Protein AF-A0A183HVR4-F1 (afdb_monomer_lite)

Organism: NCBI:txid387005

Foldseek 3Di:
DDDDDDDDDDPPPPPPPPPPPQKDWDFDDDPDDRDTFIAGVNQTFPDQDQDDDDPFRVVLQLQPPDPSQEDLDDDDLADPGKTKGKYFCVNPPPCVNVPDDVFKDKDKDPKWKWFDDPSDGTFTWDFDDDPNATDFIDGDPVCVVVVCVVVVVVDDDDDDDDDDDDDDDDPPPVPPPGTRDQQRMKIWIWMWMAGPQQRQWIKIKIWIDGGPDDPPDDPSDGGMIMIIIHRHPDDPVVSVVVVCVVVVVVVVCVVPDDDDPDDDDDDD

Radius of gyration: 27.64 Å; chains: 1; bounding box: 90×52×93 Å

pLDDT: mean 72.93, std 22.82, range [29.77, 97.5]

Sequence (268 aa):
MQTIQPSKLDLDIYESIESVSSTGTIVQPEQNVQQSISCYQDIPIYSQQRKTVETESVLRFLLNVPEFLVSHKLPPTVVDGNYCFVIDRETIGSEAILHEDIHWSHTSRPTQYFYFDDLRNFYRVNCTKAKGKIMAVKISSSQKRAFSLLHSTRSTPMSQSRSLSRRSISSTSGFRRDLIPLKQVYLVTRIYSFWKTCPSFRRIITLIDRVNDNEMENIQFQKRMFVQYIWRDTKQSEKDRVKYEFNRDCAKGVRFGTPKKLMKFVFS

Secondary structure (DSSP, 8-state):
--PPPPP---------------EEEE----TT---PEEEETTEE--B--SSPPPHHHHHHHHHH--GGGEESSPPPSS-SS-EEEEEETTTS-HHHHHS--TTEEEEEPPPEEEEEETTTEEEEEEEEEETTEEEEEEE-GGGHHHHHHHHHTTS------------------TTSSS---GGGEEEEEEEEEEETTEEEEEEEEEEEEETT--TTS-TT---EEEEEEEE-S--HHHHHHHHHHHHHHHHHHHHH------------

Structure (mmCIF, N/CA/C/O backbone):
data_AF-A0A183HVR4-F1
#
_entry.id   AF-A0A183HVR4-F1
#
loop_
_atom_site.group_PDB
_atom_site.id
_atom_site.type_symbol
_atom_site.label_atom_id
_atom_site.label_alt_id
_atom_site.label_comp_id
_atom_site.label_asym_id
_atom_site.label_entity_id
_atom_site.label_seq_id
_atom_site.pdbx_PDB_ins_code
_atom_site.Cartn_x
_atom_site.Cartn_y
_atom_site.Cartn_z
_atom_site.occupancy
_atom_site.B_iso_or_equiv
_atom_site.auth_seq_id
_atom_site.auth_comp_id
_atom_site.auth_asym_id
_atom_site.auth_atom_id
_atom_site.pdbx_PDB_model_num
ATOM 1 N N . MET A 1 1 ? -38.316 -3.276 67.391 1.00 35.50 1 MET A N 1
ATOM 2 C CA . MET A 1 1 ? -37.960 -4.680 67.107 1.00 35.50 1 MET A CA 1
ATOM 3 C C . MET A 1 1 ? -38.277 -4.970 65.648 1.00 35.50 1 MET A C 1
ATOM 5 O O . MET A 1 1 ? -39.373 -4.647 65.225 1.00 35.50 1 MET A O 1
ATOM 9 N N . GLN A 1 2 ? -37.283 -5.518 64.940 1.00 36.47 2 GLN A N 1
ATOM 10 C CA . GLN A 1 2 ? -37.299 -6.148 63.607 1.00 36.47 2 GLN A CA 1
ATOM 11 C C . GLN A 1 2 ? -37.813 -5.327 62.407 1.00 36.47 2 GLN A C 1
ATOM 13 O O . GLN A 1 2 ? -38.977 -5.370 62.030 1.00 36.47 2 GLN A O 1
ATOM 18 N N . THR A 1 3 ? -36.869 -4.654 61.744 1.00 31.09 3 THR A N 1
ATOM 19 C CA . THR A 1 3 ? -36.922 -4.289 60.324 1.00 31.09 3 THR A CA 1
ATOM 20 C C . THR A 1 3 ? -36.458 -5.481 59.479 1.00 31.09 3 THR A C 1
ATOM 22 O O . THR A 1 3 ? -35.354 -5.988 59.667 1.00 31.09 3 THR A O 1
ATOM 25 N N . ILE A 1 4 ? -37.302 -5.933 58.550 1.00 39.88 4 ILE A N 1
ATOM 26 C CA . ILE A 1 4 ? -36.987 -6.976 57.565 1.00 39.88 4 ILE A CA 1
ATOM 27 C C . ILE A 1 4 ? -36.516 -6.281 56.281 1.00 39.88 4 ILE A C 1
ATOM 29 O O . ILE A 1 4 ? -37.267 -5.523 55.671 1.00 39.88 4 ILE A O 1
ATOM 33 N N . GLN A 1 5 ? -35.265 -6.526 55.885 1.00 42.06 5 GLN A N 1
ATOM 34 C CA . GLN A 1 5 ? -34.766 -6.255 54.534 1.00 42.06 5 GLN A CA 1
ATOM 35 C C . GLN A 1 5 ? -35.314 -7.298 53.552 1.00 42.06 5 GLN A C 1
ATOM 37 O O . GLN A 1 5 ? -35.282 -8.487 53.873 1.00 42.06 5 GLN A O 1
ATOM 42 N N . PRO A 1 6 ? -35.648 -6.905 52.314 1.00 37.72 6 PRO A N 1
ATOM 43 C CA . PRO A 1 6 ? -35.536 -7.781 51.165 1.00 37.72 6 PRO A CA 1
ATOM 44 C C . PRO A 1 6 ? -34.284 -7.450 50.343 1.00 37.72 6 PRO A C 1
ATOM 46 O O . PRO A 1 6 ? -33.861 -6.305 50.188 1.00 37.72 6 PRO A O 1
ATOM 49 N N . SER A 1 7 ? -33.689 -8.531 49.867 1.00 34.03 7 SER A N 1
ATOM 50 C CA . SER A 1 7 ? -32.391 -8.710 49.235 1.00 34.03 7 SER A CA 1
ATOM 51 C C . SER A 1 7 ? -32.237 -8.101 47.838 1.00 34.03 7 SER A C 1
ATOM 53 O O . SER A 1 7 ? -33.193 -7.995 47.075 1.00 34.03 7 SER A O 1
ATOM 55 N N . LYS A 1 8 ? -30.967 -7.797 47.521 1.00 40.78 8 LYS A N 1
ATOM 56 C CA . LYS A 1 8 ? -30.362 -7.575 46.197 1.00 40.78 8 LYS A CA 1
ATOM 57 C C . LYS A 1 8 ? -31.118 -8.240 45.039 1.00 40.78 8 LYS A C 1
ATOM 59 O O . LYS A 1 8 ? -31.234 -9.462 45.003 1.00 40.78 8 LYS A O 1
ATOM 64 N N . LEU A 1 9 ? -31.489 -7.429 44.053 1.00 37.88 9 LEU A N 1
ATOM 65 C CA . LEU A 1 9 ? -31.684 -7.861 42.674 1.00 37.88 9 LEU A CA 1
ATOM 66 C C . LEU A 1 9 ? -30.495 -7.341 41.862 1.00 37.88 9 LEU A C 1
ATOM 68 O O . LEU A 1 9 ? -30.351 -6.133 41.678 1.00 37.88 9 LEU A O 1
ATOM 72 N N . ASP A 1 10 ? -29.635 -8.268 41.439 1.00 35.16 10 ASP A N 1
ATOM 73 C CA . ASP A 1 10 ? -28.683 -8.058 40.351 1.00 35.16 10 ASP A CA 1
ATOM 74 C C . ASP A 1 10 ? -29.482 -7.813 39.068 1.00 35.16 10 ASP A C 1
ATOM 76 O O . ASP A 1 10 ? -30.279 -8.654 38.648 1.00 35.16 10 ASP A O 1
ATOM 80 N N . LEU A 1 11 ? -29.274 -6.651 38.453 1.00 35.50 11 LEU A N 1
ATOM 81 C CA . LEU A 1 11 ? -29.739 -6.342 37.105 1.00 35.50 11 LEU A CA 1
ATOM 82 C C . LEU A 1 11 ? -28.514 -6.109 36.213 1.00 35.50 11 LEU A C 1
ATOM 84 O O . LEU A 1 11 ? -28.273 -5.014 35.710 1.00 35.50 11 LEU A O 1
ATOM 88 N N . ASP A 1 12 ? -27.729 -7.168 36.029 1.00 34.22 12 ASP A N 1
ATOM 89 C CA . ASP A 1 12 ? -26.786 -7.272 34.919 1.00 34.22 12 ASP A CA 1
ATOM 90 C C . ASP A 1 12 ? -27.561 -7.700 33.667 1.00 34.22 12 ASP A C 1
ATOM 92 O O . ASP A 1 12 ? -27.719 -8.882 33.369 1.00 34.22 12 ASP A O 1
ATOM 96 N N . ILE A 1 13 ? -28.057 -6.716 32.920 1.00 35.16 13 ILE A N 1
ATOM 97 C CA . ILE A 1 13 ? -28.377 -6.879 31.497 1.00 35.16 13 ILE A CA 1
ATOM 98 C C . ILE A 1 13 ? -27.652 -5.752 30.765 1.00 35.16 13 ILE A C 1
ATOM 100 O O . ILE A 1 13 ? -28.232 -4.763 30.324 1.00 35.16 13 ILE A O 1
ATOM 104 N N . TYR A 1 14 ? -26.330 -5.890 30.686 1.00 34.06 14 TYR A N 1
ATOM 105 C CA . TYR A 1 14 ? -25.558 -5.253 29.632 1.00 34.06 14 TYR A CA 1
ATOM 106 C C . TYR A 1 14 ? -25.713 -6.160 28.410 1.00 34.06 14 TYR A C 1
ATOM 108 O O . TYR A 1 14 ? -25.047 -7.192 28.310 1.00 34.06 14 TYR A O 1
ATOM 116 N N . GLU A 1 15 ? -26.650 -5.828 27.519 1.00 31.12 15 GLU A N 1
ATOM 117 C CA . GLU A 1 15 ? -26.693 -6.426 26.186 1.00 31.12 15 GLU A CA 1
ATOM 118 C C . GLU A 1 15 ? -25.325 -6.191 25.540 1.00 31.12 15 GLU A C 1
ATOM 120 O O . GLU A 1 15 ? -24.953 -5.079 25.158 1.00 31.12 15 GLU A O 1
ATOM 125 N N . SER A 1 16 ? -24.537 -7.262 25.492 1.00 32.38 16 SER A N 1
ATOM 126 C CA . SER A 1 16 ? -23.321 -7.333 24.706 1.00 32.38 16 SER A CA 1
ATOM 127 C C . SER A 1 16 ? -23.726 -7.135 23.257 1.00 32.38 16 SER A C 1
ATOM 129 O O . SER A 1 16 ? -24.267 -8.040 22.630 1.00 32.38 16 SER A O 1
ATOM 131 N N . ILE A 1 17 ? -23.472 -5.938 22.732 1.00 33.81 17 ILE A N 1
ATOM 132 C CA . ILE A 1 17 ? -23.466 -5.701 21.295 1.00 33.81 17 ILE A CA 1
ATOM 133 C C . ILE A 1 17 ? -22.433 -6.670 20.730 1.00 33.81 17 ILE A C 1
ATOM 135 O O . ILE A 1 17 ? -21.228 -6.502 20.938 1.00 33.81 17 ILE A O 1
ATOM 139 N N . GLU A 1 18 ? -22.923 -7.712 20.065 1.00 30.23 18 GLU A N 1
ATOM 140 C CA . GLU A 1 18 ? -22.117 -8.632 19.287 1.00 30.23 18 GLU A CA 1
ATOM 141 C C . GLU A 1 18 ? -21.188 -7.810 18.396 1.00 30.23 18 GLU A C 1
ATOM 143 O O . GLU A 1 18 ? -21.609 -7.047 17.522 1.00 30.23 18 GLU A O 1
ATOM 148 N N . SER A 1 19 ? -19.886 -7.941 18.638 1.00 33.69 19 SER A N 1
ATOM 14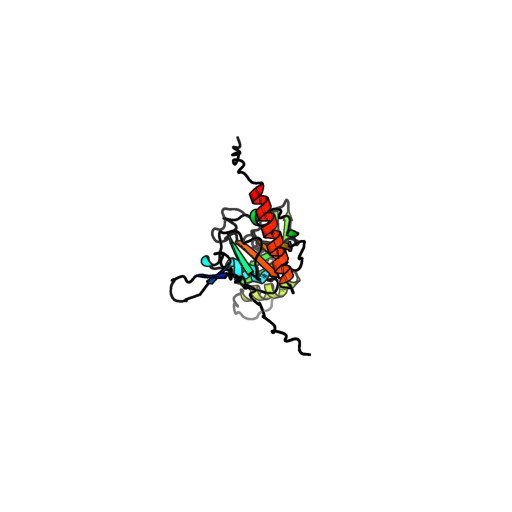9 C CA . SER A 1 19 ? -18.883 -7.486 17.697 1.00 33.69 19 SER A CA 1
ATOM 150 C C . SER A 1 19 ? -19.069 -8.301 16.422 1.00 33.69 19 SER A C 1
ATOM 152 O O . SER A 1 19 ? -18.572 -9.424 16.332 1.00 33.69 19 SER A O 1
ATOM 154 N N . VAL A 1 20 ? -19.808 -7.759 15.451 1.00 35.41 20 VAL A N 1
ATOM 155 C CA . VAL A 1 20 ? -19.897 -8.330 14.107 1.00 35.41 20 VAL A CA 1
ATOM 156 C C . VAL A 1 20 ? -18.469 -8.438 13.588 1.00 35.41 20 VAL A C 1
ATOM 158 O O . VAL A 1 20 ? -17.814 -7.432 13.297 1.00 35.41 20 VAL A O 1
ATOM 161 N N . SER A 1 21 ? -17.959 -9.667 13.547 1.00 46.44 21 SER A N 1
ATOM 162 C CA . SER A 1 21 ? -16.655 -9.958 12.974 1.00 46.44 21 SER A CA 1
ATOM 163 C C . SER A 1 21 ? -16.701 -9.507 11.518 1.00 46.44 21 SER A C 1
ATOM 165 O O . SER A 1 21 ? -17.423 -10.073 10.704 1.00 46.44 21 SER A O 1
ATOM 167 N N . SER A 1 22 ? -15.974 -8.438 11.192 1.00 67.94 22 SER A N 1
ATOM 168 C CA . SER A 1 22 ? -15.968 -7.843 9.847 1.00 67.94 22 SER A CA 1
ATOM 169 C C . SER A 1 22 ? -15.172 -8.684 8.838 1.00 67.94 22 SER A C 1
ATOM 171 O O . SER A 1 22 ? -14.992 -8.281 7.685 1.00 67.94 22 SER A O 1
ATOM 173 N N . THR A 1 23 ? -14.676 -9.844 9.279 1.00 68.12 23 THR A N 1
ATOM 174 C CA . THR A 1 23 ? -13.971 -10.817 8.457 1.00 68.12 23 THR A CA 1
ATOM 175 C C . THR A 1 23 ? -14.905 -11.937 8.012 1.00 68.12 23 THR A C 1
ATOM 177 O O . THR A 1 23 ? -15.512 -12.602 8.851 1.00 68.12 23 THR A O 1
ATOM 180 N N . GLY A 1 24 ? -14.966 -12.184 6.707 1.00 73.81 24 GLY A N 1
ATOM 181 C CA . GLY A 1 24 ? -15.657 -13.325 6.103 1.00 73.81 24 GLY A CA 1
ATOM 182 C C . GLY A 1 24 ? -14.671 -14.335 5.518 1.00 73.81 24 GLY A C 1
ATOM 183 O O . GLY A 1 24 ? -13.474 -14.065 5.420 1.00 73.81 24 GLY A O 1
ATOM 184 N N . THR A 1 25 ? -15.171 -15.500 5.111 1.00 71.88 25 THR A N 1
ATOM 185 C CA . THR A 1 25 ? -14.406 -16.492 4.343 1.00 71.88 25 THR A CA 1
ATOM 186 C C . THR A 1 25 ? -15.101 -16.726 3.012 1.00 71.88 25 THR A C 1
ATOM 188 O O . THR A 1 25 ? -16.289 -17.042 2.998 1.00 71.88 25 THR A O 1
ATOM 191 N N . ILE A 1 26 ? -14.371 -16.596 1.906 1.00 63.75 26 ILE A N 1
ATOM 192 C CA . ILE A 1 26 ? -14.865 -16.964 0.576 1.00 63.75 26 ILE A CA 1
ATOM 193 C C . ILE A 1 26 ? -14.278 -18.329 0.214 1.00 63.75 26 ILE A C 1
ATOM 195 O O . ILE A 1 26 ? -13.063 -18.535 0.273 1.00 63.75 26 ILE A O 1
ATOM 199 N N . VAL A 1 27 ? -15.153 -19.265 -0.154 1.00 49.34 27 VAL A N 1
ATOM 200 C CA . VAL A 1 27 ? -14.784 -20.564 -0.727 1.00 49.34 27 VAL A CA 1
ATOM 201 C C . VAL A 1 27 ? -15.082 -20.491 -2.219 1.00 49.34 27 VAL A C 1
ATOM 203 O O . VAL A 1 27 ? -16.239 -20.321 -2.596 1.00 49.34 27 VAL A O 1
ATOM 206 N N . GLN A 1 28 ? -14.056 -20.597 -3.062 1.00 46.12 28 GLN A N 1
ATOM 207 C CA . GLN A 1 28 ? -14.245 -20.724 -4.508 1.00 46.12 28 GLN A CA 1
ATOM 208 C C . GLN A 1 28 ? -14.001 -22.169 -4.968 1.00 46.12 28 GLN A C 1
ATOM 210 O O . GLN A 1 28 ? -13.075 -22.811 -4.466 1.00 46.12 28 GLN A O 1
ATOM 215 N N . PRO A 1 29 ? -14.804 -22.695 -5.912 1.00 43.06 29 PRO A N 1
ATOM 216 C CA . PRO A 1 29 ? -14.576 -23.995 -6.517 1.00 43.06 29 PRO A CA 1
ATOM 217 C C . PRO A 1 29 ? -13.686 -23.840 -7.758 1.00 43.06 29 PRO A C 1
ATOM 219 O O . PRO A 1 29 ? -14.181 -23.746 -8.872 1.00 43.06 29 PRO A O 1
ATOM 222 N N . GLU A 1 30 ? -12.370 -23.833 -7.577 1.00 40.75 30 GLU A N 1
ATOM 223 C CA . GLU A 1 30 ? -11.410 -23.987 -8.678 1.00 40.75 30 GLU A CA 1
ATOM 224 C C . GLU A 1 30 ? -10.443 -25.129 -8.322 1.00 40.75 30 GLU A C 1
ATOM 226 O O . GLU A 1 30 ? -10.147 -25.396 -7.157 1.00 40.75 30 GLU A O 1
ATOM 231 N N . GLN A 1 31 ? -10.050 -25.882 -9.344 1.00 44.16 31 GLN A N 1
ATOM 232 C CA . GLN A 1 31 ? -9.560 -27.260 -9.293 1.00 44.16 31 GLN A CA 1
ATOM 233 C C . GLN A 1 31 ? -8.531 -27.565 -8.175 1.00 44.16 31 GLN A C 1
ATOM 235 O O . GLN A 1 31 ? -7.390 -27.118 -8.189 1.00 44.16 31 GLN A O 1
ATOM 240 N N . ASN A 1 32 ? -8.936 -28.463 -7.270 1.00 40.25 32 ASN A N 1
ATOM 241 C CA . ASN A 1 32 ? -8.098 -29.348 -6.445 1.00 40.25 32 ASN A CA 1
ATOM 242 C C . ASN A 1 32 ? -7.248 -28.778 -5.286 1.00 40.25 32 ASN A C 1
ATOM 244 O O . ASN A 1 32 ? -6.446 -29.521 -4.724 1.00 40.25 32 ASN A O 1
ATOM 248 N N . VAL A 1 33 ? -7.471 -27.542 -4.824 1.00 43.00 33 VAL A N 1
ATOM 249 C CA . VAL A 1 33 ? -7.074 -27.123 -3.462 1.00 43.00 33 VAL A CA 1
ATOM 250 C C . VAL A 1 33 ? -8.156 -26.210 -2.888 1.00 43.00 33 VAL A C 1
ATOM 252 O O . VAL A 1 33 ? -8.309 -25.067 -3.304 1.00 43.00 33 VAL A O 1
ATOM 255 N N . GLN A 1 34 ? -8.918 -26.708 -1.916 1.00 43.91 34 GLN A N 1
ATOM 256 C CA . GLN A 1 34 ? -9.939 -25.932 -1.213 1.00 43.91 34 GLN A CA 1
ATOM 257 C C . GLN A 1 34 ? -9.249 -24.934 -0.270 1.00 43.91 34 GLN A C 1
ATOM 259 O O . GLN A 1 34 ? -9.017 -25.222 0.902 1.00 43.91 34 GLN A O 1
ATOM 264 N N . GLN A 1 35 ? -8.846 -23.776 -0.795 1.00 55.84 35 GLN A N 1
ATOM 265 C CA . GLN A 1 35 ? -8.187 -22.736 -0.011 1.00 55.84 35 GLN A CA 1
ATOM 266 C C . GLN A 1 35 ? -9.223 -21.683 0.391 1.00 55.84 35 GLN A C 1
ATOM 268 O O . GLN A 1 35 ? -9.665 -20.873 -0.417 1.00 55.84 35 GLN A O 1
ATOM 273 N N . SER A 1 36 ? -9.647 -21.723 1.653 1.00 70.94 36 SER A N 1
ATOM 274 C CA . SER A 1 36 ? -10.499 -20.698 2.255 1.00 70.94 36 SER A CA 1
ATOM 275 C C . SER A 1 36 ? -9.754 -19.362 2.279 1.00 70.94 36 SER A C 1
ATOM 277 O O . SER A 1 36 ? -8.720 -19.250 2.945 1.00 70.94 36 SER A O 1
ATOM 279 N N . ILE A 1 37 ? -10.259 -18.356 1.566 1.00 82.06 37 ILE A N 1
ATOM 280 C CA . ILE A 1 37 ? -9.657 -17.019 1.544 1.00 82.06 37 ILE A CA 1
ATOM 281 C C . ILE A 1 37 ? -10.374 -16.159 2.579 1.00 82.06 37 ILE A C 1
ATOM 283 O O . ILE A 1 37 ? -11.585 -15.951 2.495 1.00 82.06 37 ILE A O 1
ATOM 287 N N . SER A 1 38 ? -9.625 -15.645 3.551 1.00 90.25 38 SER A N 1
ATOM 288 C CA . SER A 1 38 ? -10.143 -14.663 4.501 1.00 90.25 38 SER A CA 1
ATOM 289 C C . SER A 1 38 ? -10.312 -13.311 3.812 1.00 90.25 38 SER A C 1
ATOM 291 O O . SER A 1 38 ? -9.401 -12.833 3.135 1.00 90.25 38 SER A O 1
ATOM 293 N N . CYS A 1 39 ? -11.446 -12.658 4.028 1.00 91.94 39 CYS A N 1
ATOM 294 C CA . CYS A 1 39 ? -11.757 -11.344 3.475 1.00 91.94 39 CYS A CA 1
ATOM 295 C C . CYS A 1 39 ? -12.140 -10.373 4.590 1.00 91.94 39 CYS A C 1
ATOM 297 O O . CYS A 1 39 ? -12.713 -10.787 5.591 1.00 91.94 39 CYS A O 1
ATOM 299 N N . TYR A 1 40 ? -11.867 -9.083 4.406 1.00 92.88 40 TYR A N 1
ATOM 300 C CA . TYR A 1 40 ? -12.377 -7.998 5.245 1.00 92.88 40 TYR A CA 1
ATOM 301 C C . TYR A 1 40 ? -13.264 -7.109 4.380 1.00 92.88 40 TYR A C 1
ATOM 303 O O . TYR A 1 40 ? -12.759 -6.530 3.421 1.00 92.88 40 TYR A O 1
ATOM 311 N N . GLN A 1 41 ? -14.562 -7.012 4.685 1.00 90.38 41 GLN A N 1
ATOM 312 C CA . GLN A 1 41 ? -15.521 -6.253 3.859 1.00 90.38 41 GLN A CA 1
ATOM 313 C C . GLN A 1 41 ? -15.411 -6.593 2.352 1.00 90.38 41 GLN A C 1
ATOM 315 O O . GLN A 1 41 ? -15.252 -5.713 1.508 1.00 90.38 41 GLN A O 1
ATOM 320 N N . ASP A 1 42 ? -15.423 -7.889 2.021 1.00 90.25 42 ASP A N 1
ATOM 321 C CA . ASP A 1 42 ? -15.259 -8.436 0.660 1.00 90.25 42 ASP A CA 1
ATOM 322 C C . ASP A 1 42 ? -13.916 -8.141 -0.031 1.00 90.25 42 ASP A C 1
ATOM 324 O O . ASP A 1 42 ? -13.792 -8.317 -1.244 1.00 90.25 42 ASP A O 1
ATOM 328 N N . ILE A 1 43 ? -12.902 -7.694 0.711 1.00 93.44 43 ILE A N 1
ATOM 329 C CA . ILE A 1 43 ? -11.542 -7.499 0.199 1.00 93.44 43 ILE A CA 1
ATOM 330 C C . ILE A 1 43 ? -10.655 -8.650 0.686 1.00 93.44 43 ILE A C 1
ATOM 332 O O . ILE A 1 43 ? -10.545 -8.840 1.901 1.00 93.44 43 ILE A O 1
ATOM 336 N N . PRO A 1 44 ? -9.996 -9.407 -0.211 1.00 94.75 44 PRO A N 1
ATOM 337 C CA . PRO A 1 44 ? -9.073 -10.473 0.166 1.00 94.75 44 PRO A CA 1
ATOM 338 C C . PRO A 1 44 ? -7.970 -9.985 1.111 1.00 94.75 44 PRO A C 1
ATOM 340 O O . PRO A 1 44 ? -7.237 -9.036 0.818 1.00 94.75 44 PRO A O 1
ATOM 343 N N . ILE A 1 45 ? -7.835 -10.654 2.254 1.00 94.44 45 ILE A N 1
ATOM 344 C CA . ILE A 1 45 ? -6.746 -10.426 3.199 1.00 94.44 45 ILE A CA 1
ATOM 345 C C . ILE A 1 45 ? -5.584 -11.314 2.770 1.00 94.44 45 ILE A C 1
ATOM 347 O O . ILE A 1 45 ? -5.650 -12.537 2.868 1.00 94.44 45 ILE A O 1
ATOM 351 N N . TYR A 1 46 ? -4.477 -10.700 2.360 1.00 89.62 46 TYR A N 1
ATOM 352 C CA . TYR A 1 46 ? -3.261 -11.444 2.043 1.00 89.62 46 TYR A CA 1
ATOM 353 C C . TYR A 1 46 ? -2.608 -12.028 3.301 1.00 89.62 46 TYR A C 1
ATOM 355 O O . TYR A 1 46 ? -2.149 -13.167 3.318 1.00 89.62 46 TYR A O 1
ATOM 363 N N . SER A 1 47 ? -2.491 -11.221 4.357 1.00 89.69 47 SER A N 1
ATOM 364 C CA . SER A 1 47 ? -1.758 -11.619 5.557 1.00 89.69 47 SER A CA 1
ATOM 365 C C . SER A 1 47 ? -2.147 -10.787 6.772 1.00 89.69 47 SER A C 1
ATOM 367 O O . SER A 1 47 ? -2.470 -9.606 6.647 1.00 89.69 47 SER A O 1
ATOM 369 N N . GLN A 1 48 ? -2.045 -11.382 7.961 1.00 90.06 48 GLN A N 1
ATOM 370 C CA . GLN A 1 48 ? -2.338 -10.737 9.246 1.00 90.06 48 GLN A CA 1
ATOM 371 C C . GLN A 1 48 ? -1.069 -10.505 10.080 1.00 90.06 48 GLN A C 1
ATOM 373 O O . GLN A 1 48 ? -0.956 -10.903 11.242 1.00 90.06 48 GLN A O 1
ATOM 378 N N . GLN A 1 49 ? -0.057 -9.883 9.472 1.00 87.81 49 GLN A N 1
ATOM 379 C CA . GLN A 1 49 ? 1.229 -9.645 10.129 1.00 87.81 49 GLN A CA 1
ATOM 380 C C . GLN A 1 49 ? 1.144 -8.576 11.222 1.00 87.81 49 GLN A C 1
ATOM 382 O O . GLN A 1 49 ? 0.707 -7.452 10.991 1.00 87.81 49 GLN A O 1
ATOM 387 N N . ARG A 1 50 ? 1.660 -8.903 12.414 1.00 86.69 50 ARG A N 1
ATOM 388 C CA . ARG A 1 50 ? 1.767 -7.966 13.550 1.00 86.69 50 ARG A CA 1
ATOM 389 C C . ARG A 1 50 ? 2.947 -6.996 13.446 1.00 86.69 50 ARG A C 1
ATOM 391 O O . ARG A 1 50 ? 2.980 -5.992 14.149 1.00 86.69 50 ARG A O 1
ATOM 398 N N . LYS A 1 51 ? 3.927 -7.308 12.598 1.00 92.00 51 LYS A N 1
ATOM 399 C CA . LYS A 1 51 ? 5.117 -6.484 12.359 1.00 92.00 51 LYS A CA 1
ATOM 400 C C . LYS A 1 51 ? 5.056 -5.877 10.964 1.00 92.00 51 LYS A C 1
ATOM 402 O O . LYS A 1 51 ? 4.408 -6.415 10.071 1.00 92.00 51 LYS A O 1
ATOM 407 N N . THR A 1 52 ? 5.754 -4.762 10.781 1.00 92.94 52 THR A N 1
ATOM 408 C CA . THR A 1 52 ? 5.932 -4.144 9.465 1.00 92.94 52 THR A CA 1
ATOM 409 C C . THR A 1 52 ? 6.548 -5.142 8.491 1.00 92.94 52 THR A C 1
ATOM 411 O O . THR A 1 52 ? 7.597 -5.707 8.794 1.00 92.94 52 THR A O 1
ATOM 414 N N . VAL A 1 53 ? 5.932 -5.317 7.320 1.00 92.00 53 VAL A N 1
ATOM 415 C CA . VAL A 1 53 ? 6.483 -6.192 6.277 1.00 92.00 53 VAL A CA 1
ATOM 416 C C . VAL A 1 53 ? 7.686 -5.504 5.636 1.00 92.00 53 VAL A C 1
ATOM 418 O O . VAL A 1 53 ? 7.598 -4.338 5.222 1.00 92.00 53 VAL A O 1
ATOM 421 N N . GLU A 1 54 ? 8.803 -6.222 5.548 1.00 90.19 54 GLU A N 1
ATOM 422 C CA . GLU A 1 54 ? 10.010 -5.762 4.861 1.00 90.19 54 GLU A CA 1
ATOM 423 C C . GLU A 1 54 ? 9.758 -5.564 3.363 1.00 90.19 54 GLU A C 1
ATOM 425 O O . GLU A 1 54 ? 9.001 -6.311 2.739 1.00 90.19 54 GLU A O 1
ATOM 430 N N . THR A 1 55 ? 10.400 -4.552 2.777 1.00 88.06 55 THR A N 1
ATOM 431 C CA . THR A 1 55 ? 10.197 -4.168 1.375 1.00 88.06 55 THR A CA 1
ATOM 432 C C . THR A 1 55 ? 10.480 -5.331 0.428 1.00 88.06 55 THR A C 1
ATOM 434 O O . THR A 1 55 ? 9.679 -5.622 -0.450 1.00 88.06 55 THR A O 1
ATOM 437 N N . GLU A 1 56 ? 11.584 -6.037 0.635 1.00 84.69 56 GLU A N 1
ATOM 438 C CA . GLU A 1 56 ? 12.040 -7.163 -0.175 1.00 84.69 56 GLU A CA 1
ATOM 439 C C . GLU A 1 56 ? 11.029 -8.319 -0.164 1.00 84.69 56 GLU A C 1
ATOM 441 O O . GLU A 1 56 ? 10.812 -8.971 -1.185 1.00 84.69 56 GLU A O 1
ATOM 446 N N . SER A 1 57 ? 10.370 -8.550 0.972 1.00 86.25 57 SER A N 1
ATOM 447 C CA . SER A 1 57 ? 9.314 -9.558 1.105 1.00 86.25 57 SER A CA 1
ATOM 448 C C . SER A 1 57 ? 8.036 -9.143 0.377 1.00 86.25 57 SER A C 1
ATOM 450 O O . SER A 1 57 ? 7.445 -9.964 -0.323 1.00 86.25 57 SER A O 1
ATOM 452 N N . VAL A 1 58 ? 7.646 -7.864 0.471 1.00 89.00 58 VAL A N 1
ATOM 453 C CA 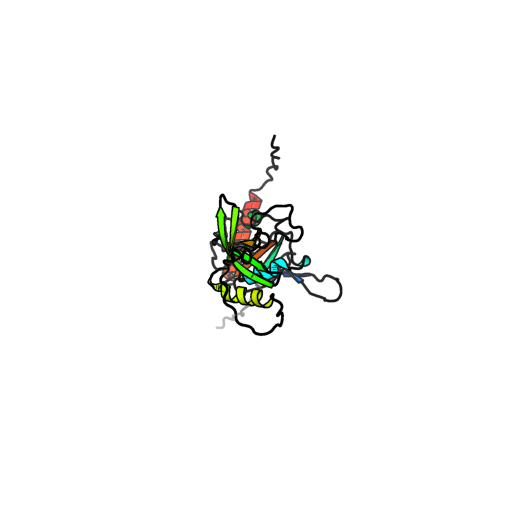. VAL A 1 58 ? 6.522 -7.310 -0.309 1.00 89.00 58 VAL A CA 1
ATOM 454 C C . VAL A 1 58 ? 6.790 -7.442 -1.808 1.00 89.00 58 VAL A C 1
ATOM 456 O O . VAL A 1 58 ? 5.915 -7.872 -2.553 1.00 89.00 58 VAL A O 1
ATOM 459 N N . LEU A 1 59 ? 8.009 -7.120 -2.245 1.00 85.62 59 LEU A N 1
ATOM 460 C CA . LEU A 1 59 ? 8.400 -7.171 -3.650 1.00 85.62 59 LEU A CA 1
ATOM 461 C C . LEU A 1 59 ? 8.338 -8.597 -4.225 1.00 85.62 59 LEU A C 1
ATOM 463 O O . LEU A 1 59 ? 7.785 -8.789 -5.305 1.00 85.62 59 LEU A O 1
ATOM 467 N N . ARG A 1 60 ? 8.852 -9.605 -3.499 1.00 81.06 60 ARG A N 1
ATOM 468 C CA . ARG A 1 60 ? 8.765 -11.025 -3.915 1.00 81.06 60 ARG A CA 1
ATOM 469 C C . ARG A 1 60 ? 7.333 -11.482 -4.109 1.00 81.06 60 ARG A C 1
ATOM 471 O O . ARG A 1 60 ? 7.051 -12.248 -5.025 1.00 81.06 60 ARG A O 1
ATOM 478 N N . PHE A 1 61 ? 6.455 -11.011 -3.239 1.00 83.06 61 PHE A N 1
ATOM 479 C CA . PHE A 1 61 ? 5.059 -11.379 -3.277 1.00 83.06 61 PHE A CA 1
ATOM 480 C C . PHE A 1 61 ? 4.301 -10.673 -4.411 1.00 83.06 61 PHE A C 1
ATOM 482 O O . PHE A 1 61 ? 3.634 -11.342 -5.193 1.00 83.06 61 PHE A O 1
ATOM 489 N N . LEU A 1 62 ? 4.443 -9.350 -4.563 1.00 85.19 62 LEU A N 1
ATOM 490 C CA . LEU A 1 62 ? 3.672 -8.579 -5.548 1.00 85.19 62 LEU A CA 1
ATOM 491 C C . LEU A 1 62 ? 3.896 -9.011 -7.004 1.00 85.19 62 LEU A C 1
ATOM 493 O O . LEU A 1 62 ? 3.026 -8.787 -7.842 1.00 85.19 62 LEU A O 1
ATOM 497 N N . LEU A 1 63 ? 5.023 -9.648 -7.315 1.00 77.25 63 LEU A N 1
ATOM 498 C CA . LEU A 1 63 ? 5.296 -10.138 -8.666 1.00 77.25 63 LEU A CA 1
ATOM 499 C C . LEU A 1 63 ? 4.599 -11.456 -9.002 1.00 77.25 63 LEU A C 1
ATOM 501 O O . LEU A 1 63 ? 4.315 -11.695 -10.167 1.00 77.25 63 LEU A O 1
ATOM 505 N N . ASN A 1 64 ? 4.299 -12.281 -7.999 1.00 78.44 64 ASN A N 1
ATOM 506 C CA . ASN A 1 64 ? 3.709 -13.608 -8.190 1.00 78.44 64 ASN A CA 1
ATOM 507 C C . ASN A 1 64 ? 2.360 -13.755 -7.476 1.00 78.44 64 ASN A C 1
ATOM 509 O O . ASN A 1 64 ? 1.907 -14.876 -7.255 1.00 78.44 64 ASN A O 1
ATOM 513 N N . VAL A 1 65 ? 1.735 -12.648 -7.055 1.00 85.75 65 VAL A N 1
ATOM 514 C CA . VAL A 1 65 ? 0.453 -12.723 -6.350 1.00 85.75 65 VAL A CA 1
ATOM 515 C C . VAL A 1 65 ? -0.630 -13.244 -7.304 1.00 85.75 65 VAL A C 1
ATOM 517 O O . VAL A 1 65 ? -0.780 -12.693 -8.402 1.00 85.75 65 VAL A O 1
ATOM 520 N N . PRO A 1 66 ? -1.359 -14.307 -6.908 1.00 89.00 66 PRO A N 1
ATOM 521 C CA . PRO A 1 66 ? -2.509 -14.798 -7.652 1.00 89.00 66 PRO A CA 1
ATOM 522 C C . PRO A 1 66 ? -3.588 -13.727 -7.789 1.00 89.00 66 PRO A C 1
ATOM 524 O O . PRO A 1 66 ? -3.849 -12.991 -6.838 1.00 89.00 66 PRO A O 1
ATOM 527 N N . GLU A 1 67 ? -4.254 -13.687 -8.940 1.00 89.06 67 GLU A N 1
ATOM 528 C CA . GLU A 1 67 ? -5.217 -12.626 -9.258 1.00 89.06 67 GLU A CA 1
ATOM 529 C C . GLU A 1 67 ? -6.382 -12.554 -8.261 1.00 89.06 67 GLU A C 1
ATOM 531 O O . GLU A 1 67 ? -6.814 -11.473 -7.890 1.00 89.06 67 GLU A O 1
ATOM 536 N N . PHE A 1 68 ? -6.821 -13.688 -7.709 1.00 88.44 68 PHE A N 1
ATOM 537 C CA . PHE A 1 68 ? -7.898 -13.722 -6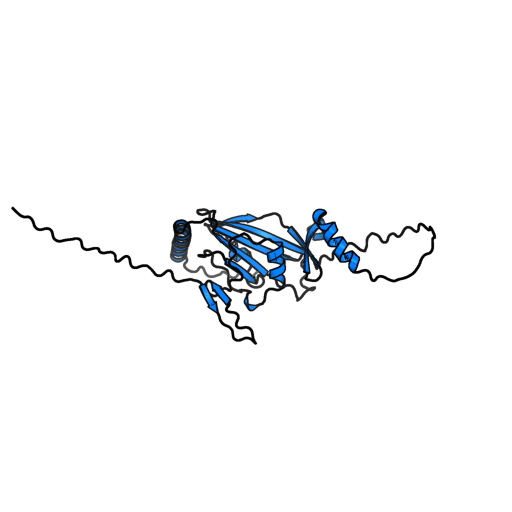.714 1.00 88.44 68 PHE A CA 1
ATOM 538 C C . PHE A 1 68 ? -7.561 -13.024 -5.379 1.00 88.44 68 PHE A C 1
ATOM 540 O O . PHE A 1 68 ? -8.463 -12.752 -4.588 1.00 88.44 68 PHE A O 1
ATOM 547 N N . LEU A 1 69 ? -6.278 -12.765 -5.086 1.00 92.06 69 LEU A N 1
ATOM 548 C CA . LEU A 1 69 ? -5.853 -11.977 -3.919 1.00 92.06 69 LEU A CA 1
ATOM 549 C C . LEU A 1 69 ? -5.716 -10.485 -4.234 1.00 92.06 69 LEU A C 1
ATOM 551 O O . LEU A 1 69 ? -5.474 -9.696 -3.317 1.00 92.06 69 LEU A O 1
ATOM 555 N N . VAL A 1 70 ? -5.835 -10.103 -5.504 1.00 93.75 70 VAL A N 1
ATOM 556 C CA . VAL A 1 70 ? -5.783 -8.718 -5.955 1.00 93.75 70 VAL A CA 1
ATOM 557 C C . VAL A 1 70 ? -7.192 -8.138 -5.894 1.00 93.75 70 VAL A C 1
ATOM 559 O O . VAL A 1 70 ? -8.152 -8.691 -6.418 1.00 93.75 70 VAL A O 1
ATOM 562 N N . SER A 1 71 ? -7.329 -7.016 -5.199 1.00 94.69 71 SER A N 1
ATOM 563 C CA . SER A 1 71 ? -8.594 -6.308 -5.055 1.00 94.69 71 SER A CA 1
ATOM 564 C C . SER A 1 71 ? -8.652 -5.101 -5.980 1.00 94.69 71 SER A C 1
ATOM 566 O O . SER A 1 71 ? -7.726 -4.289 -6.016 1.00 94.69 71 SER A O 1
ATOM 568 N N . HIS A 1 72 ? -9.805 -4.928 -6.622 1.00 94.06 72 HIS A N 1
ATOM 569 C CA . HIS A 1 72 ? -10.190 -3.716 -7.355 1.00 94.06 72 HIS A CA 1
ATOM 570 C C . HIS A 1 72 ? -11.086 -2.788 -6.512 1.00 94.06 72 HIS A C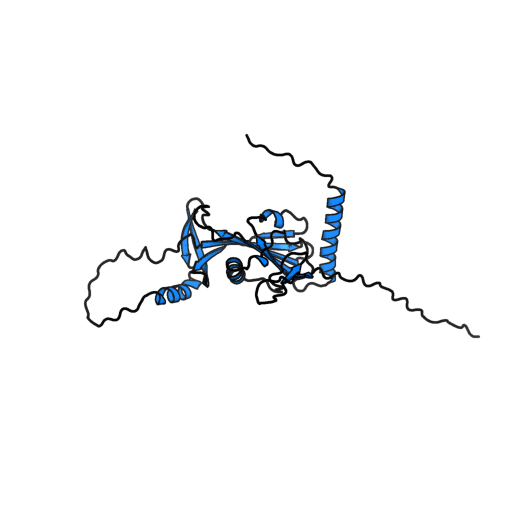 1
ATOM 572 O O . HIS A 1 72 ? -11.750 -1.896 -7.035 1.00 94.06 72 HIS A O 1
ATOM 578 N N . LYS A 1 73 ? -11.145 -3.015 -5.192 1.00 93.44 73 LYS A N 1
ATOM 579 C CA . LYS A 1 73 ? -11.820 -2.162 -4.202 1.00 93.44 73 LYS A CA 1
ATOM 580 C C . LYS A 1 73 ? -10.794 -1.467 -3.310 1.00 93.44 73 LYS A C 1
ATOM 582 O O . LYS A 1 73 ? -9.787 -2.067 -2.925 1.00 93.44 73 LYS A O 1
ATOM 587 N N . LEU A 1 74 ? -11.078 -0.216 -2.948 1.00 92.62 74 LEU A N 1
ATOM 588 C CA . LEU A 1 74 ? -10.236 0.565 -2.045 1.00 92.62 74 LEU A CA 1
ATOM 589 C C . LEU A 1 74 ? -10.270 -0.057 -0.636 1.00 92.62 74 LEU A C 1
ATOM 591 O O . LEU A 1 74 ? -11.363 -0.321 -0.134 1.00 92.62 74 LEU A O 1
ATOM 595 N N . PRO A 1 75 ? -9.117 -0.270 0.029 1.00 93.38 75 PRO A N 1
ATOM 596 C CA . PRO A 1 75 ? -9.097 -0.708 1.417 1.00 93.38 75 PRO A CA 1
ATOM 597 C C . PRO A 1 75 ? -9.874 0.249 2.325 1.00 93.38 75 PRO A C 1
ATOM 599 O O . PRO A 1 75 ? -9.770 1.466 2.142 1.00 93.38 75 PRO A O 1
ATOM 602 N N . PRO A 1 76 ? -10.562 -0.257 3.361 1.00 92.94 76 PRO A N 1
ATOM 603 C CA . PRO A 1 76 ? -11.253 0.591 4.320 1.00 92.94 76 PRO A CA 1
ATOM 604 C C . PRO A 1 76 ? -10.285 1.539 5.019 1.00 92.94 76 PRO A C 1
ATOM 606 O O . PRO A 1 76 ? -9.143 1.178 5.311 1.00 92.94 76 PRO A O 1
ATOM 609 N N . THR A 1 77 ? -10.745 2.751 5.323 1.00 93.44 77 THR A N 1
ATOM 610 C CA . THR A 1 77 ? -9.947 3.757 6.038 1.00 93.44 77 THR A CA 1
ATOM 611 C C . THR A 1 77 ? -9.545 3.287 7.436 1.00 93.44 77 THR A C 1
ATOM 613 O O . THR A 1 77 ? -8.424 3.542 7.874 1.00 93.44 77 THR A O 1
ATOM 616 N N . VAL A 1 78 ? -10.445 2.583 8.127 1.00 94.69 78 VAL A N 1
ATOM 617 C CA . VAL A 1 78 ? -10.237 2.022 9.467 1.00 94.69 78 VAL A CA 1
ATOM 618 C C . VAL A 1 78 ? -10.534 0.529 9.433 1.00 94.69 78 VAL A C 1
ATOM 620 O O . VAL A 1 78 ? -11.507 0.098 8.822 1.00 94.69 78 VAL A O 1
ATOM 623 N N . VAL A 1 79 ? -9.699 -0.252 10.118 1.00 95.19 79 VAL A N 1
ATOM 624 C CA . VAL A 1 79 ? -9.835 -1.707 10.248 1.00 95.19 79 VAL A CA 1
ATOM 625 C C . VAL A 1 79 ? -9.671 -2.128 11.708 1.00 95.19 79 VAL A C 1
ATOM 627 O O . VAL A 1 79 ? -9.007 -1.446 12.486 1.00 95.19 79 VAL A O 1
ATOM 630 N N . ASP A 1 80 ? -10.243 -3.261 12.103 1.00 93.62 80 ASP A N 1
ATOM 631 C CA . ASP A 1 80 ? -10.201 -3.761 13.491 1.00 93.62 80 ASP A CA 1
ATOM 632 C C . ASP A 1 80 ? -8.947 -4.592 13.838 1.00 93.62 80 ASP A C 1
ATOM 634 O O . ASP A 1 80 ? -8.610 -4.777 15.018 1.00 93.62 80 ASP A O 1
ATOM 638 N N . GLY A 1 81 ? -8.227 -5.048 12.816 1.00 94.81 81 GLY A N 1
ATOM 639 C CA . GLY A 1 81 ? -7.090 -5.949 12.918 1.00 94.81 81 GLY A CA 1
ATOM 640 C C . GLY A 1 81 ? -5.869 -5.479 12.138 1.00 94.81 81 GLY A C 1
ATOM 641 O O . GLY A 1 81 ? -5.835 -4.400 11.547 1.00 94.81 81 GLY A O 1
ATOM 642 N N . ASN A 1 82 ? -4.833 -6.311 12.174 1.00 96.62 82 ASN A N 1
ATOM 643 C CA . ASN A 1 82 ? -3.645 -6.115 11.357 1.00 96.62 82 ASN A CA 1
ATOM 644 C C . ASN A 1 82 ? -3.872 -6.849 10.045 1.00 96.62 82 ASN A C 1
ATOM 646 O O . ASN A 1 82 ? -3.972 -8.074 10.053 1.00 96.62 82 ASN A O 1
ATOM 650 N N . TYR A 1 83 ? -3.958 -6.112 8.944 1.00 96.56 83 TYR A N 1
ATOM 651 C CA . TYR A 1 83 ? -4.290 -6.669 7.638 1.00 96.56 83 TYR A CA 1
ATOM 652 C C . TYR A 1 83 ? -3.338 -6.154 6.574 1.00 96.56 83 TYR A C 1
ATOM 654 O O . TYR A 1 83 ? -2.911 -4.999 6.600 1.00 96.56 83 TYR A O 1
ATOM 662 N N . CYS A 1 84 ? -3.025 -7.026 5.628 1.00 96.38 84 CYS A N 1
ATOM 663 C CA . CYS A 1 84 ? -2.314 -6.699 4.408 1.00 96.38 84 CYS A CA 1
ATOM 664 C C . CYS A 1 84 ? -3.255 -6.923 3.227 1.00 96.38 84 CYS A C 1
ATOM 666 O O . CYS A 1 84 ? -3.822 -8.008 3.100 1.00 96.38 84 CYS A O 1
ATOM 668 N N . PHE A 1 85 ? -3.372 -5.922 2.367 1.00 96.19 85 PHE A N 1
ATOM 669 C CA . PHE A 1 85 ? -4.177 -5.950 1.155 1.00 96.19 85 PHE A CA 1
ATOM 670 C C . PHE A 1 85 ? -3.293 -5.747 -0.067 1.00 96.19 85 PHE A C 1
ATOM 672 O O . PHE A 1 85 ? -2.261 -5.066 -0.006 1.00 96.19 85 PHE A O 1
ATOM 679 N N . VAL A 1 86 ? -3.739 -6.312 -1.181 1.00 96.00 86 VAL A N 1
ATOM 680 C CA . VAL A 1 86 ? -3.116 -6.154 -2.490 1.00 96.00 86 VAL A CA 1
ATOM 681 C C . VAL A 1 86 ? -4.128 -5.505 -3.391 1.00 96.00 86 VAL A C 1
ATOM 683 O O . VAL A 1 86 ? -5.207 -6.048 -3.596 1.00 96.00 86 VAL A O 1
ATOM 686 N N . ILE A 1 87 ? -3.791 -4.326 -3.881 1.00 95.31 87 ILE A N 1
ATOM 687 C CA . ILE A 1 87 ? -4.699 -3.507 -4.661 1.00 95.31 87 ILE A CA 1
ATOM 688 C C . ILE A 1 87 ? -4.132 -3.359 -6.058 1.00 95.31 87 ILE A C 1
ATOM 690 O O . ILE A 1 87 ? -2.944 -3.063 -6.223 1.00 95.31 87 ILE A O 1
ATOM 694 N N . ASP A 1 88 ? -4.986 -3.556 -7.047 1.00 93.56 88 ASP A N 1
ATOM 695 C CA . ASP A 1 88 ? -4.668 -3.222 -8.422 1.00 93.56 88 ASP A CA 1
ATOM 696 C C . ASP A 1 88 ? -4.609 -1.691 -8.587 1.00 93.56 88 ASP A C 1
ATOM 698 O O . ASP A 1 88 ? -5.564 -0.969 -8.292 1.00 93.56 88 ASP A O 1
ATOM 702 N N . ARG A 1 89 ? -3.455 -1.183 -9.030 1.00 92.25 89 ARG A N 1
ATOM 703 C CA . ARG A 1 89 ? -3.238 0.253 -9.261 1.00 92.25 89 ARG A CA 1
ATOM 704 C C . ARG A 1 89 ? -3.596 0.713 -10.662 1.00 92.25 89 ARG A C 1
ATOM 706 O O . ARG A 1 89 ? -3.543 1.917 -10.910 1.00 92.25 89 ARG A O 1
ATOM 713 N N . GLU A 1 90 ? -3.907 -0.199 -11.569 1.00 89.56 90 GLU A N 1
ATOM 714 C CA . GLU A 1 90 ? -4.456 0.173 -12.872 1.00 89.56 90 GLU A CA 1
ATOM 715 C C . GLU A 1 90 ? -5.901 0.650 -12.706 1.00 89.56 90 GLU A C 1
ATOM 717 O O . GLU A 1 90 ? -6.306 1.623 -13.338 1.00 89.56 90 GLU A O 1
ATOM 722 N N . THR A 1 91 ? -6.640 0.047 -11.768 1.00 91.12 91 THR A N 1
ATOM 723 C CA . THR A 1 91 ? -8.000 0.468 -11.399 1.00 91.12 91 THR A CA 1
ATOM 724 C C . THR A 1 91 ? -8.048 1.517 -10.288 1.00 91.12 91 THR A C 1
ATOM 726 O O . THR A 1 91 ? -8.893 2.412 -10.338 1.00 91.12 91 THR A O 1
ATOM 729 N N . ILE A 1 92 ? -7.164 1.445 -9.284 1.00 92.06 92 ILE A N 1
ATOM 730 C CA . ILE A 1 92 ? -7.181 2.360 -8.131 1.00 92.06 92 ILE A CA 1
ATOM 731 C C . ILE A 1 92 ? -5.878 3.153 -8.029 1.00 92.06 92 ILE A C 1
ATOM 733 O O . ILE A 1 92 ? -4.832 2.656 -7.602 1.00 92.06 92 ILE A O 1
ATOM 737 N N . GLY A 1 93 ? -5.965 4.447 -8.324 1.00 90.38 93 GLY A N 1
ATOM 738 C CA . GLY A 1 93 ? -4.861 5.376 -8.131 1.00 90.38 93 GLY A CA 1
ATOM 739 C C . GLY A 1 93 ? -4.428 5.506 -6.664 1.00 90.38 93 GLY A C 1
ATOM 740 O O . GLY A 1 93 ? -5.221 5.419 -5.724 1.00 90.38 93 GLY A O 1
ATOM 741 N N . SER A 1 94 ? -3.131 5.732 -6.446 1.00 88.31 94 SER A N 1
ATOM 742 C CA . SER A 1 94 ? -2.549 5.880 -5.098 1.00 88.31 94 SER A CA 1
ATOM 743 C C . SER A 1 94 ? -3.099 7.092 -4.338 1.00 88.31 94 SER A C 1
ATOM 745 O O . SER A 1 94 ? -3.156 7.097 -3.114 1.00 88.31 94 SER A O 1
ATOM 747 N N . GLU A 1 95 ? -3.518 8.121 -5.056 1.00 90.25 95 GLU A N 1
ATOM 748 C CA . GLU A 1 95 ? -4.168 9.320 -4.549 1.00 90.25 95 GLU A CA 1
ATOM 749 C C . GLU A 1 95 ? -5.505 9.019 -3.866 1.00 90.25 95 GLU A C 1
ATOM 751 O O . GLU A 1 95 ? -5.831 9.690 -2.896 1.00 90.25 95 GLU A O 1
ATOM 756 N N . ALA A 1 96 ? -6.234 7.974 -4.273 1.00 90.12 96 ALA A N 1
ATOM 757 C CA . ALA A 1 96 ? -7.513 7.625 -3.654 1.00 90.12 96 ALA A CA 1
ATOM 758 C C . ALA A 1 96 ? -7.350 7.189 -2.189 1.00 90.12 96 ALA A C 1
ATOM 760 O O . ALA A 1 96 ? -8.171 7.524 -1.340 1.00 90.12 96 ALA A O 1
ATOM 761 N N . ILE A 1 97 ? -6.264 6.474 -1.870 1.00 89.06 97 ILE A N 1
ATOM 762 C CA . ILE A 1 97 ? -5.957 6.066 -0.491 1.00 89.06 97 ILE A CA 1
ATOM 763 C C . ILE A 1 97 ? -5.201 7.155 0.289 1.00 89.06 97 ILE A C 1
ATOM 765 O O . ILE A 1 97 ? -5.249 7.187 1.522 1.00 89.06 97 ILE A O 1
ATOM 769 N N . LEU A 1 98 ? -4.474 8.027 -0.413 1.00 87.56 98 LEU A N 1
ATOM 770 C CA . LEU A 1 98 ? -3.656 9.099 0.166 1.00 87.56 98 LEU A CA 1
ATOM 771 C C . LEU A 1 98 ? -4.374 10.444 0.270 1.00 87.56 98 LEU A C 1
ATOM 773 O O . LEU A 1 98 ? -3.783 11.374 0.815 1.00 87.56 98 LEU A O 1
ATOM 777 N N . HIS A 1 99 ? -5.591 10.560 -0.264 1.00 82.62 99 HIS A N 1
ATOM 778 C CA . HIS A 1 99 ? -6.378 11.782 -0.190 1.00 82.62 99 HIS A CA 1
ATOM 779 C C . HIS A 1 99 ? -6.443 12.265 1.260 1.00 82.62 99 HIS A C 1
ATOM 781 O O . HIS A 1 99 ? -6.518 11.440 2.172 1.00 82.62 99 HIS A O 1
ATOM 787 N N . GLU A 1 100 ? -6.385 13.584 1.461 1.00 63.28 100 GLU A N 1
ATOM 788 C CA . GLU A 1 100 ? -6.286 14.204 2.781 1.00 63.28 100 GLU A CA 1
ATOM 789 C C . GLU A 1 100 ? -7.451 13.775 3.676 1.00 63.28 100 GLU A C 1
ATOM 791 O O . GLU A 1 100 ? -8.552 14.322 3.639 1.00 63.28 100 GLU A O 1
ATOM 796 N N . ASP A 1 101 ? -7.192 12.752 4.478 1.00 74.62 101 ASP A N 1
ATOM 797 C CA . ASP A 1 101 ? -8.044 12.334 5.564 1.00 74.62 101 ASP A CA 1
ATOM 798 C C . ASP A 1 101 ? -7.592 13.112 6.795 1.00 74.62 101 ASP A C 1
ATOM 800 O O . ASP A 1 101 ? -6.425 13.067 7.206 1.00 74.62 101 ASP A O 1
ATOM 804 N N . ILE A 1 102 ? -8.530 13.845 7.388 1.00 88.88 102 ILE A N 1
ATOM 805 C CA . ILE A 1 102 ? -8.293 14.682 8.564 1.00 88.88 102 ILE A CA 1
ATOM 806 C C . ILE A 1 102 ? -7.630 13.906 9.708 1.00 88.88 102 ILE A C 1
ATOM 808 O O . ILE A 1 102 ? -6.937 14.518 10.527 1.00 88.88 102 ILE A O 1
ATOM 812 N N . HIS A 1 103 ? -7.775 12.581 9.743 1.00 94.19 103 HIS A N 1
ATOM 813 C CA . HIS A 1 103 ? -7.239 11.711 10.774 1.00 94.19 103 HIS A CA 1
ATOM 814 C C . HIS A 1 103 ? -5.859 11.136 10.465 1.00 94.19 103 HIS A C 1
ATOM 816 O O . HIS A 1 103 ? -5.129 10.806 11.403 1.00 94.19 103 HIS A O 1
ATOM 822 N N . TRP A 1 104 ? -5.462 11.024 9.198 1.00 94.56 104 TRP A N 1
ATOM 823 C CA . TRP A 1 104 ? -4.162 10.461 8.838 1.00 94.56 104 TRP A CA 1
ATOM 824 C C . TRP A 1 104 ? -3.092 11.549 8.723 1.00 94.56 104 TRP A C 1
ATOM 826 O O . TRP A 1 104 ? -3.313 12.655 8.235 1.00 94.56 104 TRP A O 1
ATOM 836 N N . SER A 1 105 ? -1.892 11.237 9.202 1.00 93.56 105 SER A N 1
ATOM 837 C CA . SER A 1 105 ? -0.681 12.004 8.911 1.00 93.56 105 SER A CA 1
ATOM 838 C C . SER A 1 105 ? 0.278 11.123 8.126 1.00 93.56 105 SER A C 1
ATOM 840 O O . SER A 1 105 ? 0.488 9.967 8.500 1.00 93.56 105 SER A O 1
ATOM 842 N N . HIS A 1 106 ? 0.842 11.653 7.039 1.00 91.81 106 HIS A N 1
ATOM 843 C CA . HIS A 1 106 ? 1.683 10.908 6.105 1.00 91.81 106 HIS A CA 1
ATOM 844 C C . HIS A 1 106 ? 3.137 11.361 6.173 1.00 91.81 106 HIS A C 1
ATOM 846 O O . HIS A 1 106 ? 3.447 12.545 6.263 1.00 91.81 106 HIS A O 1
ATOM 852 N N . THR A 1 107 ? 4.041 10.396 6.058 1.00 87.94 107 THR A N 1
ATOM 853 C CA . THR A 1 107 ? 5.476 10.617 5.897 1.00 87.94 107 THR A CA 1
ATOM 854 C C . THR A 1 107 ? 5.997 9.659 4.829 1.00 87.94 107 THR A C 1
ATOM 856 O O . THR A 1 107 ? 5.849 8.440 4.934 1.00 87.94 107 THR A O 1
ATOM 859 N N . SER A 1 108 ? 6.599 10.184 3.766 1.00 78.50 108 SER A N 1
ATOM 860 C CA . SER A 1 108 ? 7.254 9.362 2.745 1.00 78.50 108 SER A CA 1
ATOM 861 C C . SER A 1 108 ? 8.714 9.115 3.120 1.00 78.50 108 SER A C 1
ATOM 863 O O . SER A 1 108 ? 9.419 10.035 3.538 1.00 78.50 108 SER A O 1
ATOM 865 N N . ARG A 1 109 ? 9.203 7.884 2.940 1.00 73.69 109 ARG A N 1
ATOM 866 C CA . ARG A 1 109 ? 10.652 7.614 2.966 1.00 73.69 109 ARG A CA 1
ATOM 867 C C . ARG A 1 109 ? 11.271 7.892 1.590 1.00 73.69 109 ARG A C 1
ATOM 869 O O . ARG A 1 109 ? 10.548 7.843 0.595 1.00 73.69 109 ARG A O 1
ATOM 876 N N . PRO A 1 110 ? 12.595 8.138 1.516 1.00 70.31 110 PRO A N 1
ATOM 877 C CA . PRO A 1 110 ? 13.289 8.282 0.243 1.00 70.31 110 PRO A CA 1
ATOM 878 C C . PRO A 1 110 ? 13.052 7.068 -0.648 1.00 70.31 110 PRO A C 1
ATOM 880 O O . PRO A 1 110 ? 13.105 5.926 -0.179 1.00 70.31 110 PRO A O 1
ATOM 883 N N . THR A 1 111 ? 12.803 7.324 -1.925 1.00 76.44 111 THR A N 1
ATOM 884 C CA . THR A 1 111 ? 12.519 6.277 -2.895 1.00 76.44 111 THR A CA 1
ATOM 885 C C . THR A 1 111 ? 13.718 5.358 -3.083 1.00 76.44 111 THR A C 1
ATOM 887 O O . THR A 1 111 ? 14.860 5.813 -3.182 1.00 76.44 111 THR A O 1
ATOM 890 N N . GLN A 1 112 ? 13.456 4.055 -3.130 1.00 87.31 112 GLN A N 1
ATOM 891 C CA . GLN A 1 112 ? 14.481 3.027 -3.273 1.00 87.31 112 GLN A CA 1
ATOM 892 C C . GLN A 1 112 ? 14.381 2.384 -4.649 1.00 87.31 112 GLN A C 1
ATOM 894 O O . GLN A 1 112 ? 13.289 2.245 -5.192 1.00 87.31 112 GLN A O 1
ATOM 899 N N . TYR A 1 113 ? 15.523 1.984 -5.199 1.00 89.69 113 TYR A N 1
ATOM 900 C CA . TYR A 1 113 ? 15.587 1.300 -6.482 1.00 89.69 113 TYR A CA 1
ATOM 901 C C . TYR A 1 113 ? 16.016 -0.137 -6.264 1.00 89.69 113 TYR A C 1
ATOM 903 O O . TYR A 1 113 ? 16.957 -0.408 -5.507 1.00 89.69 113 TYR A O 1
ATOM 911 N N . PHE A 1 114 ? 15.336 -1.045 -6.949 1.00 87.62 114 PHE A N 1
ATOM 912 C CA . PHE A 1 114 ? 15.618 -2.466 -6.879 1.00 87.62 114 PHE A CA 1
ATOM 913 C C . PHE A 1 114 ? 15.807 -3.029 -8.279 1.00 87.62 114 PHE A C 1
ATOM 915 O O . PHE A 1 114 ? 14.983 -2.801 -9.158 1.00 87.62 114 PHE A O 1
ATOM 922 N N . TYR A 1 115 ? 16.899 -3.759 -8.476 1.00 85.75 115 TYR A N 1
ATOM 923 C CA . TYR A 1 115 ? 17.076 -4.633 -9.626 1.00 85.75 115 TYR A CA 1
ATOM 924 C C . TYR A 1 115 ? 16.492 -6.001 -9.310 1.00 85.75 115 TYR A C 1
ATOM 926 O O . TYR A 1 115 ? 16.663 -6.516 -8.197 1.00 85.75 115 TYR A O 1
ATOM 934 N N . PHE A 1 116 ? 15.831 -6.573 -10.306 1.00 78.75 116 PHE A N 1
ATOM 935 C CA . PHE A 1 116 ? 15.192 -7.862 -10.205 1.00 78.75 116 PHE A CA 1
ATOM 936 C C . PHE A 1 116 ? 15.767 -8.850 -11.218 1.00 78.75 116 PHE A C 1
ATOM 938 O O . PHE A 1 116 ? 15.576 -8.701 -12.425 1.00 78.75 116 PHE A O 1
ATOM 945 N N . ASP A 1 117 ? 16.470 -9.855 -10.697 1.00 72.50 117 ASP A N 1
ATOM 946 C CA . ASP A 1 117 ? 17.147 -10.874 -11.497 1.00 72.50 117 ASP A CA 1
ATOM 947 C C . ASP A 1 117 ? 16.267 -12.118 -11.654 1.00 72.50 117 ASP A C 1
ATOM 949 O O . ASP A 1 117 ? 16.002 -12.812 -10.664 1.00 72.50 117 ASP A O 1
ATOM 953 N N . ASP A 1 118 ? 15.801 -12.371 -12.883 1.00 62.53 118 ASP A N 1
ATOM 954 C CA . ASP A 1 118 ? 15.137 -13.610 -13.324 1.00 62.53 118 ASP A CA 1
ATOM 955 C C . ASP A 1 118 ? 14.155 -14.217 -12.296 1.00 62.53 118 ASP A C 1
ATOM 957 O O . ASP A 1 118 ? 14.150 -15.416 -12.019 1.00 62.53 118 ASP A O 1
ATOM 961 N N . LEU A 1 119 ? 13.304 -13.372 -11.712 1.00 55.81 119 LEU A N 1
ATOM 962 C CA . LEU A 1 119 ? 12.222 -13.758 -10.802 1.00 55.81 119 LEU A CA 1
ATOM 963 C C . LEU A 1 119 ? 12.608 -14.243 -9.390 1.00 55.81 119 LEU A C 1
ATOM 965 O O . LEU A 1 119 ? 11.725 -14.631 -8.623 1.00 55.81 119 LEU A O 1
ATOM 969 N N . ARG A 1 120 ? 13.891 -14.197 -8.998 1.00 63.16 120 ARG A N 1
ATOM 970 C CA . ARG A 1 120 ? 14.358 -14.859 -7.756 1.00 63.16 120 ARG A CA 1
ATOM 971 C C . ARG A 1 120 ? 14.837 -13.917 -6.660 1.00 63.16 120 ARG A C 1
ATOM 973 O O . ARG A 1 120 ? 14.569 -14.164 -5.483 1.00 63.16 120 ARG A O 1
ATOM 980 N N . ASN A 1 121 ? 15.545 -12.847 -7.016 1.00 69.50 121 ASN A N 1
ATOM 981 C CA . ASN A 1 121 ? 16.251 -12.023 -6.035 1.00 69.50 121 ASN A CA 1
ATOM 982 C C . ASN A 1 121 ? 16.054 -10.525 -6.267 1.00 69.50 121 ASN A C 1
ATOM 984 O O . ASN A 1 121 ? 16.054 -10.049 -7.401 1.00 69.50 121 ASN A O 1
ATOM 988 N N . PHE A 1 122 ? 15.946 -9.785 -5.159 1.00 77.12 122 PHE A N 1
ATOM 989 C CA . PHE A 1 122 ? 15.928 -8.325 -5.148 1.00 77.12 122 PHE A CA 1
ATOM 990 C C . PHE A 1 122 ? 17.269 -7.791 -4.690 1.00 77.12 122 PHE A C 1
ATOM 992 O O . PHE A 1 122 ? 17.712 -8.077 -3.574 1.00 77.12 122 PHE A O 1
ATOM 999 N N . TYR A 1 123 ? 17.867 -6.957 -5.532 1.00 83.31 123 TYR A N 1
ATOM 1000 C CA . TYR A 1 123 ? 19.086 -6.244 -5.197 1.00 83.31 123 TYR A CA 1
ATOM 1001 C C . TYR A 1 123 ? 18.786 -4.765 -5.091 1.00 83.31 123 TYR A C 1
ATOM 1003 O O . TYR A 1 123 ? 18.274 -4.163 -6.033 1.00 83.31 123 TYR A O 1
ATOM 1011 N N . ARG A 1 124 ? 19.135 -4.150 -3.962 1.00 87.19 124 ARG A N 1
ATOM 1012 C CA . ARG A 1 124 ? 19.092 -2.695 -3.866 1.00 87.19 124 ARG A CA 1
ATOM 1013 C C . ARG A 1 124 ? 20.182 -2.127 -4.768 1.00 87.19 124 ARG A C 1
ATOM 1015 O O . ARG A 1 124 ? 21.358 -2.501 -4.675 1.00 87.19 124 ARG A O 1
ATOM 1022 N N . VAL A 1 125 ? 19.790 -1.186 -5.611 1.00 87.62 125 VAL A N 1
ATOM 1023 C CA . VAL A 1 125 ? 20.676 -0.547 -6.579 1.00 87.62 125 VAL A CA 1
ATOM 1024 C C . VAL A 1 125 ? 20.690 0.962 -6.398 1.00 87.62 125 VAL A C 1
ATOM 1026 O O . VAL A 1 125 ? 19.752 1.563 -5.879 1.00 87.62 125 VAL A O 1
ATOM 1029 N N . ASN A 1 126 ? 21.785 1.570 -6.831 1.00 88.56 126 ASN A N 1
ATOM 1030 C CA . ASN A 1 126 ? 21.908 3.009 -6.973 1.00 88.56 126 ASN A CA 1
ATOM 1031 C C . ASN A 1 126 ? 21.745 3.366 -8.448 1.00 88.56 126 ASN A C 1
ATOM 1033 O O . ASN A 1 126 ? 22.330 2.716 -9.318 1.00 88.56 126 ASN A O 1
ATOM 1037 N N . CYS A 1 127 ? 20.972 4.412 -8.713 1.00 87.50 127 CYS A N 1
ATOM 1038 C CA . CYS A 1 127 ? 20.687 4.884 -10.060 1.00 87.50 127 CYS A CA 1
ATOM 1039 C C . CYS A 1 127 ? 21.401 6.210 -10.319 1.00 87.50 127 CYS A C 1
ATOM 1041 O O . CYS A 1 127 ? 21.307 7.140 -9.517 1.00 87.50 127 CYS A O 1
ATOM 1043 N N . THR A 1 128 ? 22.056 6.321 -11.470 1.00 87.56 128 THR A N 1
ATOM 1044 C CA . THR A 1 128 ? 22.554 7.594 -11.994 1.00 87.56 128 THR A CA 1
ATOM 1045 C C . THR A 1 128 ? 21.482 8.199 -12.886 1.00 87.56 128 THR A C 1
ATOM 1047 O O . THR A 1 128 ? 21.005 7.552 -13.822 1.00 87.56 128 THR A O 1
ATOM 1050 N N . LYS A 1 129 ? 21.097 9.442 -12.593 1.00 88.94 129 LYS A N 1
ATOM 1051 C CA . LYS A 1 129 ? 20.070 10.178 -13.333 1.00 88.94 129 LYS A CA 1
ATOM 1052 C C . LYS A 1 129 ? 20.695 11.280 -14.180 1.00 88.94 129 LYS A C 1
ATOM 1054 O O . LYS A 1 129 ? 21.612 11.953 -13.720 1.00 88.94 129 LYS A O 1
ATOM 1059 N N . ALA A 1 130 ? 20.151 11.504 -15.371 1.00 86.38 130 ALA A N 1
ATOM 1060 C CA . ALA A 1 130 ? 20.430 12.679 -16.190 1.00 86.38 130 ALA A CA 1
ATOM 1061 C C . ALA A 1 130 ? 19.110 13.210 -16.759 1.00 86.38 130 ALA A C 1
ATOM 1063 O O . ALA A 1 130 ? 18.319 12.445 -17.306 1.00 86.38 130 ALA A O 1
ATOM 1064 N N . LYS A 1 131 ? 18.850 14.517 -16.604 1.00 86.81 131 LYS A N 1
ATOM 1065 C CA . LYS A 1 131 ? 17.612 15.175 -17.074 1.00 86.81 131 LYS A CA 1
ATOM 1066 C C . LYS A 1 131 ? 16.322 14.446 -16.641 1.00 86.81 131 LYS A C 1
ATOM 1068 O O . LYS A 1 131 ? 15.415 14.244 -17.438 1.00 86.81 131 LYS A O 1
ATOM 1073 N N . GLY A 1 132 ? 16.269 13.982 -15.391 1.00 81.38 132 GLY A N 1
ATOM 1074 C CA . GLY A 1 132 ? 15.109 13.269 -14.834 1.00 81.38 132 GLY A CA 1
ATOM 1075 C C . GLY A 1 132 ? 14.985 11.789 -15.225 1.00 81.38 132 GLY A C 1
ATOM 1076 O O . GLY A 1 132 ? 14.251 11.063 -14.559 1.00 81.38 132 GLY A O 1
ATOM 1077 N N . LYS A 1 133 ? 15.744 11.308 -16.218 1.00 83.88 133 LYS A N 1
ATOM 1078 C CA . LYS A 1 133 ? 15.754 9.900 -16.640 1.00 83.88 133 LYS A CA 1
ATOM 1079 C C . LYS A 1 133 ? 16.874 9.126 -15.961 1.00 83.88 133 LYS A C 1
ATOM 1081 O O . LYS A 1 133 ? 17.960 9.661 -15.721 1.00 83.88 133 LYS A O 1
ATOM 1086 N N . ILE A 1 134 ? 16.624 7.859 -15.647 1.00 87.06 134 ILE A N 1
ATOM 1087 C CA . ILE A 1 134 ? 17.669 6.968 -15.133 1.00 87.06 134 ILE A CA 1
ATOM 1088 C C . ILE A 1 134 ? 18.485 6.462 -16.317 1.00 87.06 134 ILE A C 1
ATOM 1090 O O . ILE A 1 134 ? 17.924 5.908 -17.254 1.00 87.06 134 ILE A O 1
ATOM 1094 N N . MET A 1 135 ? 19.800 6.668 -16.267 1.00 84.62 135 MET A N 1
ATOM 1095 C CA . MET A 1 135 ? 20.718 6.337 -17.363 1.00 84.62 135 MET A CA 1
ATOM 1096 C C . MET A 1 135 ? 21.559 5.098 -17.068 1.00 84.62 135 MET A C 1
ATOM 1098 O O . MET A 1 135 ? 21.916 4.364 -17.982 1.00 84.62 135 MET A O 1
ATOM 1102 N N . ALA A 1 136 ? 21.894 4.871 -15.798 1.00 84.62 136 ALA A N 1
ATOM 1103 C CA . ALA A 1 136 ? 22.727 3.752 -15.384 1.00 84.62 136 ALA A CA 1
ATOM 1104 C C . ALA A 1 136 ? 22.343 3.271 -13.987 1.00 84.62 136 ALA A C 1
ATOM 1106 O O . ALA A 1 136 ? 21.842 4.040 -13.161 1.00 84.62 136 ALA A O 1
ATOM 1107 N N . VAL A 1 137 ? 22.601 1.992 -13.729 1.00 87.12 137 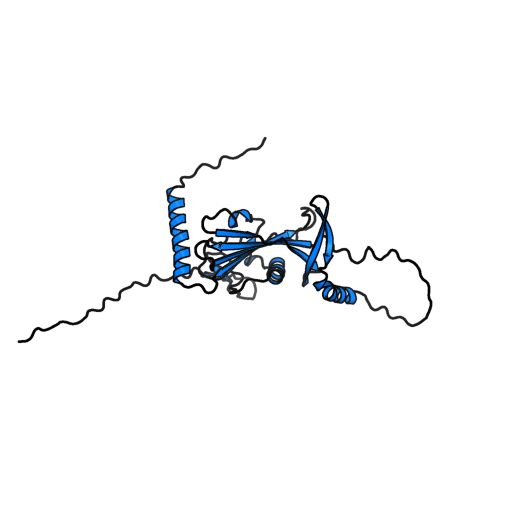VAL A N 1
ATOM 1108 C CA . VAL A 1 137 ? 22.256 1.321 -12.478 1.00 87.12 137 VAL A CA 1
ATOM 1109 C C . VAL A 1 137 ? 23.435 0.488 -12.014 1.00 87.12 137 VAL A C 1
ATOM 1111 O O . VAL A 1 137 ? 24.064 -0.216 -12.800 1.00 87.12 137 VAL A O 1
ATOM 1114 N N . LYS A 1 138 ? 23.748 0.593 -10.724 1.00 85.88 138 LYS A N 1
ATOM 1115 C CA . LYS A 1 138 ? 24.854 -0.122 -10.094 1.00 85.88 138 LYS A CA 1
ATOM 1116 C C . LYS A 1 138 ? 24.389 -0.752 -8.796 1.00 85.88 138 LYS A C 1
ATOM 1118 O O . LYS A 1 138 ? 23.729 -0.109 -7.982 1.00 85.88 138 LYS A O 1
ATOM 1123 N N . ILE A 1 139 ? 24.795 -1.991 -8.568 1.00 83.06 139 ILE A N 1
ATOM 1124 C CA . ILE A 1 139 ? 24.474 -2.710 -7.336 1.00 83.06 139 ILE A CA 1
ATOM 1125 C C . ILE A 1 139 ? 25.115 -2.023 -6.145 1.00 83.06 139 ILE A C 1
ATOM 1127 O O . ILE A 1 139 ? 26.281 -1.605 -6.197 1.00 83.06 139 ILE A O 1
ATOM 1131 N N . SER A 1 140 ? 24.339 -1.913 -5.068 1.00 78.56 140 SER A N 1
ATOM 1132 C CA . SER A 1 140 ? 24.834 -1.398 -3.800 1.00 78.56 140 SER A CA 1
ATOM 1133 C C . SER A 1 140 ? 26.077 -2.177 -3.364 1.00 78.56 140 SER A C 1
ATOM 1135 O O . SER A 1 140 ? 26.116 -3.406 -3.430 1.00 78.56 140 SER A O 1
ATOM 1137 N N . SER A 1 141 ? 27.112 -1.471 -2.906 1.00 67.50 141 SER A N 1
ATOM 1138 C CA . SER A 1 141 ? 28.395 -2.065 -2.501 1.00 67.50 141 SER A CA 1
ATOM 1139 C C . SER A 1 141 ? 28.240 -3.206 -1.493 1.00 67.50 141 SER A C 1
ATOM 1141 O O . SER A 1 141 ? 28.961 -4.196 -1.594 1.00 67.50 141 SER A O 1
ATOM 1143 N N . SER A 1 142 ? 27.258 -3.107 -0.594 1.00 68.81 142 SER A N 1
ATOM 1144 C CA . SER A 1 142 ? 26.922 -4.132 0.399 1.00 68.81 142 SER A CA 1
ATOM 1145 C C . SER A 1 142 ? 26.442 -5.462 -0.195 1.00 68.81 142 SER A C 1
ATOM 1147 O O . SER A 1 142 ? 26.595 -6.496 0.444 1.00 68.81 142 SER A O 1
ATOM 1149 N N . GLN A 1 143 ? 25.896 -5.463 -1.414 1.00 67.06 143 GLN A N 1
ATOM 1150 C CA . GLN A 1 143 ? 25.297 -6.646 -2.049 1.00 67.06 143 GLN A CA 1
ATOM 1151 C C . GLN A 1 143 ? 26.142 -7.214 -3.199 1.00 67.06 143 GLN A C 1
ATOM 1153 O O . GLN A 1 143 ? 25.798 -8.245 -3.775 1.00 67.06 143 GLN A O 1
ATOM 1158 N N . LYS A 1 144 ? 27.288 -6.591 -3.508 1.00 64.44 144 LYS A N 1
ATOM 1159 C CA . LYS A 1 144 ? 28.151 -6.997 -4.628 1.00 64.44 144 LYS A CA 1
ATOM 1160 C C . LYS A 1 144 ? 28.648 -8.438 -4.533 1.00 64.44 144 LYS A C 1
ATOM 1162 O O . LYS A 1 144 ? 28.685 -9.103 -5.556 1.00 64.44 144 LYS A O 1
ATOM 1167 N N . ARG A 1 145 ? 29.000 -8.925 -3.332 1.00 62.34 145 ARG A N 1
ATOM 1168 C CA . ARG A 1 145 ? 29.495 -10.305 -3.140 1.00 62.34 145 ARG A CA 1
ATOM 1169 C C . ARG A 1 145 ? 28.429 -11.349 -3.479 1.00 62.34 145 ARG A C 1
ATOM 1171 O O . ARG A 1 145 ? 28.723 -12.317 -4.167 1.00 62.34 145 ARG A O 1
ATOM 1178 N N . ALA A 1 146 ? 27.193 -11.130 -3.025 1.00 63.12 146 ALA A N 1
ATOM 1179 C CA . ALA A 1 146 ? 26.071 -12.021 -3.318 1.00 63.12 146 ALA A CA 1
ATOM 1180 C C . ALA A 1 146 ? 25.748 -12.034 -4.819 1.00 63.12 146 ALA A C 1
ATOM 1182 O O . ALA A 1 146 ? 25.507 -13.091 -5.390 1.00 63.12 146 ALA A O 1
ATOM 1183 N N . PHE A 1 147 ? 25.814 -10.871 -5.468 1.00 66.31 147 PHE A N 1
ATOM 1184 C CA . PHE A 1 147 ? 25.593 -10.764 -6.905 1.00 66.31 147 PHE A CA 1
ATOM 1185 C C . PHE A 1 147 ? 26.701 -11.426 -7.739 1.00 66.31 147 PHE A C 1
ATOM 1187 O O . PHE A 1 147 ? 26.411 -12.210 -8.639 1.00 66.31 147 PHE A O 1
ATOM 1194 N N . SER A 1 148 ? 27.978 -11.173 -7.424 1.00 61.25 148 SER A N 1
ATOM 1195 C CA . SER A 1 148 ? 29.105 -11.745 -8.173 1.00 61.25 148 SER A CA 1
ATOM 1196 C C . SER A 1 148 ? 29.143 -13.272 -8.102 1.00 61.25 148 SER A C 1
ATOM 1198 O O . SER A 1 148 ? 29.477 -13.914 -9.091 1.00 61.25 148 SER A O 1
ATOM 1200 N N . LEU A 1 149 ? 28.770 -13.860 -6.959 1.00 60.53 149 LEU A N 1
ATOM 1201 C CA . LEU A 1 149 ? 28.709 -15.316 -6.791 1.00 60.53 149 LEU A CA 1
ATOM 1202 C C . LEU A 1 149 ? 27.657 -15.970 -7.702 1.00 60.53 149 LEU A C 1
ATOM 1204 O O . LEU A 1 149 ? 27.900 -17.055 -8.220 1.00 60.53 149 LEU A O 1
ATOM 1208 N N . LEU A 1 150 ? 26.525 -15.302 -7.941 1.00 58.38 150 LEU A N 1
ATOM 1209 C CA . LEU A 1 150 ? 25.438 -15.817 -8.783 1.00 58.38 150 LEU A CA 1
ATOM 1210 C C . LEU A 1 150 ? 25.721 -15.660 -10.279 1.00 58.38 150 LEU A C 1
ATOM 1212 O O . LEU A 1 150 ? 25.392 -16.542 -11.065 1.00 58.38 150 LEU A O 1
ATOM 1216 N N . HIS A 1 151 ? 26.385 -14.575 -10.679 1.00 59.53 151 HIS A N 1
ATOM 1217 C CA . HIS A 1 151 ? 26.805 -14.404 -12.071 1.00 59.53 151 HIS A CA 1
ATOM 1218 C C . HIS A 1 151 ? 28.069 -15.207 -12.420 1.00 59.53 151 HIS A C 1
ATOM 1220 O O . HIS A 1 151 ? 28.283 -15.507 -13.592 1.00 59.53 151 HIS A O 1
ATOM 1226 N N . SER A 1 152 ? 28.874 -15.621 -11.431 1.00 52.34 152 SER A N 1
ATOM 1227 C CA . SER A 1 152 ? 30.068 -16.450 -11.656 1.00 52.34 152 SER A CA 1
ATOM 1228 C C . SER A 1 152 ? 29.756 -17.923 -11.962 1.00 52.34 152 SER A C 1
ATOM 1230 O O . SER A 1 152 ? 30.585 -18.593 -12.576 1.00 52.34 152 SER A O 1
ATOM 1232 N N . THR A 1 153 ? 28.589 -18.448 -11.573 1.00 49.28 153 THR A N 1
ATOM 1233 C CA . THR A 1 153 ? 28.171 -19.830 -11.894 1.00 49.28 153 THR A CA 1
ATOM 1234 C C . THR A 1 153 ? 27.513 -19.955 -13.270 1.00 49.28 153 THR A C 1
ATOM 1236 O O . THR A 1 153 ? 27.304 -21.066 -13.750 1.00 49.28 153 THR A O 1
ATOM 1239 N N . ARG A 1 154 ? 27.232 -18.830 -13.947 1.00 50.50 154 ARG A N 1
ATOM 1240 C CA . ARG A 1 154 ? 26.669 -18.797 -15.310 1.00 50.50 154 ARG A CA 1
ATOM 1241 C C . ARG A 1 154 ? 27.735 -18.903 -16.412 1.00 50.50 154 ARG A C 1
ATOM 1243 O O . ARG A 1 154 ? 27.405 -18.825 -17.591 1.00 50.50 154 ARG A O 1
ATOM 1250 N N . SER A 1 155 ? 29.002 -19.102 -16.044 1.00 42.91 155 SER A N 1
ATOM 1251 C CA . SER A 1 155 ? 30.082 -19.496 -16.957 1.00 42.91 155 SER A CA 1
ATOM 1252 C C . SER A 1 155 ? 30.207 -21.019 -16.989 1.00 42.91 155 SER A C 1
ATOM 1254 O O . SER A 1 155 ? 30.612 -21.634 -16.007 1.00 42.91 155 SER A O 1
ATOM 1256 N N . THR A 1 156 ? 29.882 -21.630 -18.128 1.00 44.66 156 THR A N 1
ATOM 1257 C CA . THR A 1 156 ? 30.208 -23.029 -18.440 1.00 44.66 156 THR A CA 1
ATOM 1258 C C . THR A 1 156 ? 31.698 -23.304 -18.192 1.00 44.66 156 THR A C 1
ATOM 1260 O O . THR A 1 156 ? 32.526 -22.548 -18.713 1.00 44.66 156 THR A O 1
ATOM 1263 N N . PRO A 1 157 ? 32.086 -24.374 -17.474 1.00 40.25 157 PRO A N 1
ATOM 1264 C CA . PRO A 1 157 ? 33.481 -24.767 -17.398 1.00 40.25 157 PRO A CA 1
ATOM 1265 C C . PRO A 1 157 ? 33.847 -25.473 -18.706 1.00 40.25 157 PRO A C 1
ATOM 1267 O O . PRO A 1 157 ? 33.627 -26.671 -18.867 1.00 40.25 157 PRO A O 1
ATOM 1270 N N . MET A 1 158 ? 34.408 -24.733 -19.665 1.00 38.12 158 MET A N 1
ATOM 1271 C CA . MET A 1 158 ? 35.208 -25.374 -20.703 1.00 38.12 158 MET A CA 1
ATOM 1272 C C . MET A 1 158 ? 36.496 -25.864 -20.045 1.00 38.12 158 MET A C 1
ATOM 1274 O O . MET A 1 158 ? 37.392 -25.088 -19.716 1.00 38.12 158 MET A O 1
ATOM 1278 N N . SER A 1 159 ? 36.557 -27.175 -19.831 1.00 43.06 159 SER A N 1
ATOM 1279 C CA . SER A 1 159 ? 37.811 -27.915 -19.759 1.00 43.06 159 SER A CA 1
ATOM 1280 C C . SER A 1 159 ? 38.712 -27.489 -20.920 1.00 43.06 159 SER A C 1
ATOM 1282 O O . SER A 1 159 ? 38.284 -27.579 -22.069 1.00 43.06 159 SER A O 1
ATOM 1284 N N . GLN A 1 160 ? 39.935 -27.041 -20.623 1.00 35.66 160 GLN A N 1
ATOM 1285 C CA . GLN A 1 160 ? 41.144 -27.548 -21.274 1.00 35.66 160 GLN A CA 1
ATOM 1286 C C . GLN A 1 160 ? 42.427 -27.028 -20.612 1.00 35.66 160 GLN A C 1
ATOM 1288 O O . GLN A 1 160 ? 42.462 -26.039 -19.885 1.00 35.66 160 GLN A O 1
ATOM 1293 N N . SER A 1 161 ? 43.466 -27.824 -20.819 1.00 38.22 161 SER A N 1
ATOM 1294 C CA . SER A 1 161 ? 44.725 -27.934 -20.101 1.00 38.22 161 SER A CA 1
ATOM 1295 C C . SER A 1 161 ? 45.706 -26.765 -20.241 1.00 38.22 161 SER A C 1
ATOM 1297 O O . SER A 1 161 ? 45.728 -26.044 -21.229 1.00 38.22 161 SER A O 1
ATOM 1299 N N . ARG A 1 162 ? 46.601 -26.703 -19.245 1.00 42.03 162 ARG A N 1
ATOM 1300 C CA . ARG A 1 162 ? 47.939 -26.082 -19.200 1.00 42.03 162 ARG A CA 1
ATOM 1301 C C . ARG A 1 162 ? 48.554 -25.656 -20.551 1.00 42.03 162 ARG A C 1
ATOM 1303 O O . ARG A 1 162 ? 48.868 -26.516 -21.361 1.00 42.03 162 ARG A O 1
ATOM 1310 N N . SER A 1 163 ? 48.954 -24.382 -20.648 1.00 35.16 163 SER A N 1
ATOM 1311 C CA . SER A 1 163 ? 50.319 -23.970 -21.041 1.00 35.16 163 SER A CA 1
ATOM 1312 C C . SER A 1 163 ? 50.535 -22.464 -20.826 1.00 35.16 163 SER A C 1
ATOM 1314 O O . SER A 1 163 ? 49.651 -21.654 -21.092 1.00 35.16 163 SER A O 1
ATOM 1316 N N . LEU A 1 164 ? 51.723 -22.103 -20.338 1.00 46.25 164 LEU A N 1
ATOM 1317 C CA . LEU A 1 164 ? 52.209 -20.739 -20.116 1.00 46.25 164 LEU A CA 1
ATOM 1318 C C . LEU A 1 164 ? 52.325 -19.952 -21.434 1.00 46.25 164 LEU A C 1
ATOM 1320 O O . LEU A 1 164 ? 53.028 -20.398 -22.333 1.00 46.25 164 LEU A O 1
ATOM 1324 N N . SER A 1 165 ? 51.759 -18.741 -21.505 1.00 31.72 165 SER A N 1
ATOM 1325 C CA . SER A 1 165 ? 52.402 -17.623 -22.214 1.00 31.72 165 SER A CA 1
ATOM 1326 C C . SER A 1 165 ? 51.810 -16.265 -21.826 1.00 31.72 165 SER A C 1
ATOM 1328 O O . SER A 1 165 ? 50.606 -16.030 -21.919 1.00 31.72 165 SER A O 1
ATOM 1330 N N . ARG A 1 166 ? 52.691 -15.354 -21.400 1.00 43.59 166 ARG A N 1
ATOM 1331 C CA . ARG A 1 166 ? 52.442 -13.912 -21.278 1.00 43.59 166 ARG A CA 1
ATOM 1332 C C . ARG A 1 166 ? 52.130 -13.340 -22.661 1.00 43.59 166 ARG A C 1
ATOM 1334 O O . ARG A 1 166 ? 53.002 -13.362 -23.522 1.00 43.59 166 ARG A O 1
ATOM 1341 N N . ARG A 1 167 ? 50.975 -12.692 -22.821 1.00 31.23 167 ARG A N 1
ATOM 1342 C CA . ARG A 1 167 ? 50.805 -11.554 -23.739 1.00 31.23 167 ARG A CA 1
ATOM 1343 C C . ARG A 1 167 ? 49.733 -10.614 -23.200 1.00 31.23 167 ARG A C 1
ATOM 1345 O O . ARG A 1 167 ? 48.555 -10.951 -23.149 1.00 31.23 167 ARG A O 1
ATOM 1352 N N . SER A 1 168 ? 50.182 -9.433 -22.792 1.00 43.78 168 SER A N 1
ATOM 1353 C CA . SER A 1 168 ? 49.342 -8.273 -22.532 1.00 43.78 168 SER A CA 1
ATOM 1354 C C . SER A 1 168 ? 48.702 -7.834 -23.845 1.00 43.78 168 SER A C 1
ATOM 1356 O O . SER A 1 168 ? 49.388 -7.354 -24.743 1.00 43.78 168 SER A O 1
ATOM 1358 N N . ILE A 1 169 ? 47.391 -8.004 -23.944 1.00 37.81 169 ILE A N 1
ATOM 1359 C CA . ILE A 1 169 ? 46.548 -7.344 -24.936 1.00 37.81 169 ILE A CA 1
ATOM 1360 C C . ILE A 1 169 ? 45.444 -6.656 -24.148 1.00 37.81 169 ILE A C 1
ATOM 1362 O O . ILE A 1 169 ? 44.672 -7.290 -23.430 1.00 37.81 169 ILE A O 1
ATOM 1366 N N . SER A 1 170 ? 45.448 -5.332 -24.233 1.00 41.81 170 SER A N 1
ATOM 1367 C CA . SER A 1 170 ? 44.469 -4.409 -23.681 1.00 41.81 170 SER A CA 1
ATOM 1368 C C . SER A 1 170 ? 43.083 -4.718 -24.240 1.00 41.81 170 SER A C 1
ATOM 1370 O O . SER A 1 170 ? 42.651 -4.171 -25.251 1.00 41.81 170 SER A O 1
ATOM 1372 N N . SER A 1 171 ? 42.352 -5.596 -23.561 1.00 34.16 171 SER A N 1
ATOM 1373 C CA . SER A 1 171 ? 40.936 -5.779 -23.826 1.00 34.16 171 SER A CA 1
ATOM 1374 C C . SER A 1 171 ? 40.170 -4.621 -23.187 1.00 34.16 171 SER A C 1
ATOM 1376 O O . SER A 1 171 ? 39.844 -4.640 -21.998 1.00 34.16 171 SER A O 1
ATOM 1378 N N . THR A 1 172 ? 39.816 -3.625 -23.993 1.00 38.72 172 THR A N 1
ATOM 1379 C CA . THR A 1 172 ? 38.766 -2.624 -23.731 1.00 38.72 172 THR A CA 1
ATOM 1380 C C . THR A 1 172 ? 37.363 -3.260 -23.631 1.00 38.72 172 THR A C 1
ATOM 1382 O O . THR A 1 172 ? 36.355 -2.668 -24.001 1.00 38.72 172 THR A O 1
ATOM 1385 N N . SER A 1 173 ? 37.261 -4.480 -23.093 1.00 36.41 173 SER A N 1
ATOM 1386 C CA . SER A 1 173 ? 36.029 -5.260 -22.937 1.00 36.41 173 SER A CA 1
ATOM 1387 C C . SER A 1 173 ? 35.438 -5.193 -21.521 1.00 36.41 173 SER A C 1
ATOM 1389 O O . SER A 1 173 ? 34.500 -5.926 -21.216 1.00 36.41 173 SER A O 1
ATOM 1391 N N . GLY A 1 174 ? 35.961 -4.322 -20.651 1.00 36.66 174 GLY A N 1
ATOM 1392 C CA . GLY A 1 174 ? 35.510 -4.170 -19.260 1.00 36.66 174 GLY A CA 1
ATOM 1393 C C . GLY A 1 174 ? 34.205 -3.385 -19.068 1.00 36.66 174 GLY A C 1
ATOM 1394 O O . GLY A 1 174 ? 33.667 -3.380 -17.970 1.00 36.66 174 GLY A O 1
ATOM 1395 N N . PHE A 1 175 ? 33.666 -2.740 -20.109 1.00 40.09 175 PHE A N 1
ATOM 1396 C CA . PHE A 1 175 ? 32.488 -1.865 -19.979 1.00 40.09 175 PHE A CA 1
ATOM 1397 C C . PHE A 1 175 ? 31.142 -2.511 -20.335 1.00 40.09 175 PHE A C 1
ATOM 1399 O O . PHE A 1 175 ? 30.107 -1.887 -20.119 1.00 40.09 175 PHE A O 1
ATOM 1406 N N . ARG A 1 176 ? 31.110 -3.736 -20.880 1.00 39.97 176 ARG A N 1
ATOM 1407 C CA . ARG A 1 176 ? 29.859 -4.320 -21.414 1.00 39.97 176 ARG A CA 1
ATOM 1408 C C . ARG A 1 176 ? 29.234 -5.454 -20.597 1.00 39.97 176 ARG A C 1
ATOM 1410 O O . ARG A 1 176 ? 28.155 -5.896 -20.968 1.00 39.97 176 ARG A O 1
ATOM 1417 N N . ARG A 1 177 ? 29.858 -5.932 -19.514 1.00 46.69 177 ARG A N 1
ATOM 1418 C CA . ARG A 1 177 ? 29.367 -7.119 -18.777 1.00 46.69 177 ARG A CA 1
ATOM 1419 C C . ARG A 1 177 ? 28.613 -6.824 -17.470 1.00 46.69 177 ARG A C 1
ATOM 1421 O O . ARG A 1 177 ? 27.940 -7.717 -16.981 1.00 46.69 177 ARG A O 1
ATOM 1428 N N . ASP A 1 178 ? 28.624 -5.578 -16.987 1.00 52.62 178 ASP A N 1
ATOM 1429 C CA . ASP A 1 178 ? 28.060 -5.202 -15.673 1.00 52.62 178 ASP A CA 1
ATOM 1430 C C . ASP A 1 178 ? 26.874 -4.215 -15.741 1.00 52.62 178 ASP A C 1
ATOM 1432 O O . ASP A 1 178 ? 26.472 -3.641 -14.726 1.00 52.62 178 ASP A O 1
ATOM 1436 N N . LEU A 1 179 ? 26.318 -3.960 -16.929 1.00 70.38 179 LEU A N 1
ATOM 1437 C CA . LEU A 1 179 ? 25.216 -3.006 -17.085 1.00 70.38 179 LEU A CA 1
ATOM 1438 C C . LEU A 1 179 ? 23.873 -3.701 -16.849 1.00 70.38 179 LEU A C 1
ATOM 1440 O O . LEU A 1 179 ? 23.404 -4.471 -17.683 1.00 70.38 179 LEU A O 1
ATOM 1444 N N . ILE A 1 180 ? 23.250 -3.394 -15.711 1.00 78.44 180 ILE A N 1
ATOM 1445 C CA . ILE A 1 180 ? 21.893 -3.833 -15.380 1.00 78.44 180 ILE A CA 1
ATOM 1446 C C . ILE A 1 180 ? 20.893 -3.235 -16.385 1.00 78.44 180 ILE A C 1
ATOM 1448 O O . ILE A 1 180 ? 20.824 -2.004 -16.501 1.00 78.44 180 ILE A O 1
ATOM 1452 N N . PRO A 1 181 ? 20.082 -4.060 -17.076 1.00 81.31 181 PRO A N 1
ATOM 1453 C CA . PRO A 1 181 ? 19.027 -3.565 -17.951 1.00 81.31 181 PRO A CA 1
ATOM 1454 C C . PRO A 1 181 ? 17.986 -2.760 -17.166 1.00 81.31 181 PRO A C 1
ATOM 1456 O O . PRO A 1 181 ? 17.394 -3.258 -16.211 1.00 81.31 181 PRO A O 1
ATOM 1459 N N . LEU A 1 182 ? 17.702 -1.529 -17.600 1.00 83.19 182 LEU A N 1
ATOM 1460 C CA . LEU A 1 182 ? 16.759 -0.639 -16.904 1.00 83.19 182 LEU A CA 1
ATOM 1461 C C . LEU A 1 182 ? 15.334 -1.209 -16.826 1.00 83.19 182 LEU A C 1
ATOM 1463 O O . LEU A 1 182 ? 14.639 -0.964 -15.847 1.00 83.19 182 LEU A O 1
ATOM 1467 N N . LYS A 1 183 ? 14.939 -2.041 -17.800 1.00 79.50 183 LYS A N 1
ATOM 1468 C CA . LYS A 1 183 ? 13.651 -2.757 -17.827 1.00 79.50 183 LYS A CA 1
ATOM 1469 C C . LYS A 1 183 ? 13.414 -3.691 -16.630 1.00 79.50 183 LYS A C 1
ATOM 1471 O O . LYS A 1 183 ? 12.284 -4.092 -16.381 1.00 79.50 183 LYS A O 1
ATOM 1476 N N . GLN A 1 184 ? 14.475 -4.064 -15.916 1.00 80.75 184 GLN A N 1
ATOM 1477 C CA . GLN A 1 184 ? 14.437 -4.916 -14.722 1.00 80.75 184 GLN A CA 1
ATOM 1478 C C . GLN A 1 184 ? 14.633 -4.106 -13.432 1.00 80.75 184 GLN A C 1
ATOM 1480 O O . GLN A 1 184 ? 14.902 -4.675 -12.372 1.00 80.75 184 GLN A O 1
ATOM 1485 N N . VAL A 1 185 ? 14.542 -2.776 -13.514 1.00 86.31 185 VAL A N 1
ATOM 1486 C CA . VAL A 1 185 ? 14.752 -1.875 -12.385 1.00 86.31 185 VAL A CA 1
ATOM 1487 C C . VAL A 1 185 ? 13.432 -1.233 -11.995 1.00 86.31 185 VAL A C 1
ATOM 1489 O O . VAL A 1 185 ? 12.752 -0.594 -12.797 1.00 86.31 185 VAL A O 1
ATOM 1492 N N . TYR A 1 186 ? 13.104 -1.386 -10.721 1.00 86.88 186 TYR A N 1
ATOM 1493 C CA . TYR A 1 186 ? 11.858 -0.939 -10.130 1.00 86.88 186 TYR A CA 1
ATOM 1494 C C . TYR A 1 186 ? 12.118 0.172 -9.124 1.00 86.88 186 TYR A C 1
ATOM 1496 O O . TYR A 1 186 ? 13.071 0.131 -8.339 1.00 86.88 186 TYR A O 1
ATOM 1504 N N . LEU A 1 187 ? 11.244 1.165 -9.161 1.00 89.44 187 LEU A N 1
ATOM 1505 C CA . LEU A 1 187 ? 11.111 2.221 -8.182 1.00 89.44 187 LEU A CA 1
ATOM 1506 C C . LEU A 1 187 ? 10.160 1.742 -7.086 1.00 89.44 187 LEU A C 1
ATOM 1508 O O . LEU A 1 187 ? 9.036 1.341 -7.372 1.00 89.44 187 LEU A O 1
ATOM 1512 N N . VAL A 1 188 ? 10.590 1.812 -5.831 1.00 90.69 188 VAL A N 1
ATOM 1513 C CA . VAL A 1 188 ? 9.758 1.439 -4.687 1.00 90.69 188 VAL A CA 1
ATOM 1514 C C . VAL A 1 188 ? 9.599 2.621 -3.752 1.00 90.69 188 VAL A C 1
ATOM 1516 O O . VAL A 1 188 ? 10.573 3.122 -3.175 1.00 90.69 188 VAL A O 1
ATOM 1519 N N . THR A 1 189 ? 8.350 3.037 -3.574 1.00 91.88 189 THR A N 1
ATOM 1520 C CA . THR A 1 189 ? 7.970 4.138 -2.688 1.00 91.88 189 THR A CA 1
ATOM 1521 C C . THR A 1 189 ? 7.202 3.583 -1.501 1.00 91.88 189 THR A C 1
ATOM 1523 O O . THR A 1 189 ? 6.220 2.863 -1.671 1.00 91.88 189 THR A O 1
ATOM 1526 N N . ARG A 1 190 ? 7.636 3.926 -0.282 1.00 93.88 190 ARG A N 1
ATOM 1527 C CA . ARG A 1 190 ? 6.913 3.586 0.951 1.00 93.88 190 ARG A CA 1
ATOM 1528 C C . ARG A 1 190 ? 6.411 4.834 1.647 1.00 93.88 190 ARG A C 1
ATOM 1530 O O . ARG A 1 190 ? 7.201 5.704 2.026 1.00 93.88 190 ARG A O 1
ATOM 1537 N N . ILE A 1 191 ? 5.103 4.870 1.856 1.00 94.06 191 ILE A N 1
ATOM 1538 C CA . ILE A 1 191 ? 4.404 5.954 2.533 1.00 94.06 191 ILE A CA 1
ATOM 1539 C C . ILE A 1 191 ? 3.922 5.420 3.873 1.00 94.06 191 ILE A C 1
ATOM 1541 O O . ILE A 1 191 ? 3.125 4.485 3.944 1.00 94.06 191 ILE A O 1
ATOM 1545 N N . TYR A 1 192 ? 4.451 6.002 4.940 1.00 94.25 192 TYR A N 1
ATOM 1546 C CA . TYR A 1 192 ? 4.133 5.651 6.312 1.00 94.25 192 TYR A CA 1
ATOM 1547 C C . TYR A 1 192 ? 3.127 6.649 6.841 1.00 94.25 192 TYR A C 1
ATOM 1549 O O . TYR A 1 192 ? 3.411 7.842 6.933 1.00 94.25 192 TYR A O 1
ATOM 1557 N N . SER A 1 193 ? 1.966 6.141 7.217 1.00 95.06 193 SER A N 1
ATOM 1558 C CA . SER A 1 193 ? 0.894 6.935 7.789 1.00 95.06 193 SER A CA 1
ATOM 1559 C C . SER A 1 193 ? 0.592 6.466 9.200 1.00 95.06 193 SER A C 1
ATOM 1561 O O . SER A 1 193 ? 0.752 5.282 9.519 1.00 95.06 193 SER A O 1
ATOM 1563 N N . PHE A 1 194 ? 0.145 7.385 10.042 1.00 95.81 194 PHE A N 1
ATOM 1564 C CA . PHE A 1 194 ? -0.376 7.068 11.365 1.00 95.81 194 PHE A CA 1
ATOM 1565 C C . PHE A 1 194 ? -1.633 7.885 11.650 1.00 95.81 194 PHE A C 1
ATOM 1567 O O . PHE A 1 194 ? -1.787 8.994 11.130 1.00 95.81 194 PHE A O 1
ATOM 1574 N N . TRP A 1 195 ? -2.523 7.322 12.462 1.00 96.62 195 TRP A N 1
ATOM 1575 C CA . TRP A 1 195 ? -3.716 8.021 12.923 1.00 96.62 195 TRP A CA 1
ATOM 1576 C C . TRP A 1 195 ? -3.313 9.078 13.956 1.00 96.62 195 TRP A C 1
ATOM 1578 O O . TRP A 1 195 ? -2.641 8.759 14.938 1.00 96.62 195 TRP A O 1
ATOM 1588 N N . LYS A 1 196 ? -3.685 10.344 13.751 1.00 95.62 196 LYS A N 1
ATOM 1589 C CA . LYS A 1 196 ? -3.179 11.491 14.532 1.00 95.62 196 LYS A CA 1
ATOM 1590 C C . LYS A 1 196 ? -3.431 11.348 16.034 1.00 95.62 196 LYS A C 1
ATOM 1592 O O . LYS A 1 196 ? -2.533 11.611 16.826 1.00 95.62 196 LYS A O 1
ATOM 1597 N N . THR A 1 197 ? -4.617 10.886 16.426 1.00 95.62 197 THR A N 1
ATOM 1598 C CA . THR A 1 197 ? -4.984 10.670 17.839 1.00 95.62 197 THR A CA 1
ATOM 1599 C C . THR A 1 197 ? -4.574 9.288 18.360 1.00 95.62 197 THR A C 1
ATOM 1601 O O . THR A 1 197 ? -4.710 9.019 19.550 1.00 95.62 197 THR A O 1
ATOM 1604 N N . CYS A 1 198 ? -4.070 8.391 17.506 1.00 96.62 198 CYS A N 1
ATOM 1605 C CA . CYS A 1 198 ? -3.583 7.063 17.885 1.00 96.62 198 CYS A CA 1
ATOM 1606 C C . CYS A 1 198 ? -2.374 6.671 17.011 1.00 96.62 198 CYS A C 1
ATOM 1608 O O . CYS A 1 198 ? -2.507 5.864 16.089 1.00 96.62 198 CYS A O 1
ATOM 1610 N N . PRO A 1 199 ? -1.164 7.202 17.282 1.00 95.38 199 PRO A N 1
ATOM 1611 C CA . PRO A 1 199 ? 0.020 6.940 16.452 1.00 95.38 199 PRO A CA 1
ATOM 1612 C C . PRO A 1 199 ? 0.477 5.469 16.419 1.00 95.38 199 PRO A C 1
ATOM 1614 O O . PRO A 1 199 ? 1.348 5.084 15.626 1.00 95.38 199 PRO A O 1
ATOM 1617 N N . SER A 1 200 ? -0.079 4.642 17.304 1.00 95.81 200 SER A N 1
ATOM 1618 C CA . SER A 1 200 ? 0.075 3.189 17.310 1.00 95.81 200 SER A CA 1
ATOM 1619 C C . SER A 1 200 ? -0.691 2.499 16.180 1.00 95.81 200 SER A C 1
ATOM 1621 O O . SER A 1 200 ? -0.244 1.442 15.730 1.00 95.81 200 SER A O 1
ATOM 1623 N N . PHE A 1 201 ? -1.767 3.112 15.671 1.00 97.25 201 PHE A N 1
ATOM 1624 C CA . PHE A 1 201 ? -2.452 2.682 14.457 1.00 97.25 201 PHE A CA 1
ATOM 1625 C C . PHE A 1 201 ? -1.769 3.261 13.225 1.00 97.25 201 PHE A C 1
ATOM 1627 O O . PHE A 1 201 ? -1.628 4.478 13.066 1.00 97.25 201 PHE A O 1
ATOM 1634 N N . ARG A 1 202 ? -1.300 2.377 12.351 1.00 96.31 202 ARG A N 1
ATOM 1635 C CA . ARG A 1 202 ? -0.460 2.738 11.216 1.00 96.31 202 ARG A CA 1
ATOM 1636 C C . ARG A 1 202 ? -0.954 2.107 9.945 1.00 96.31 202 ARG A C 1
ATOM 1638 O O . ARG A 1 202 ? -1.436 0.980 9.946 1.00 96.31 202 ARG A O 1
ATOM 1645 N N . ARG A 1 203 ? -0.719 2.830 8.860 1.00 95.94 203 ARG A N 1
ATOM 1646 C CA . ARG A 1 203 ? -0.957 2.382 7.498 1.00 95.94 203 ARG A CA 1
ATOM 1647 C C . ARG A 1 203 ? 0.312 2.582 6.690 1.00 95.94 203 ARG A C 1
ATOM 1649 O O . ARG A 1 203 ? 0.832 3.695 6.617 1.00 95.94 203 ARG A O 1
ATOM 1656 N N . ILE A 1 204 ? 0.830 1.512 6.108 1.00 95.62 204 ILE A N 1
ATOM 1657 C CA . ILE A 1 204 ? 2.035 1.534 5.284 1.00 95.62 204 ILE A CA 1
ATOM 1658 C C . ILE A 1 204 ? 1.640 1.134 3.876 1.00 95.62 204 ILE A C 1
ATOM 1660 O O . ILE A 1 204 ? 1.166 0.025 3.650 1.00 95.62 204 ILE A O 1
ATOM 1664 N N . ILE A 1 205 ? 1.856 2.044 2.937 1.00 95.12 205 ILE A N 1
ATOM 1665 C CA . ILE A 1 205 ? 1.564 1.827 1.526 1.00 95.12 205 ILE A CA 1
ATOM 1666 C C . ILE A 1 205 ? 2.894 1.640 0.809 1.00 95.12 205 ILE A C 1
ATOM 1668 O O . ILE A 1 205 ? 3.773 2.497 0.907 1.00 95.12 205 ILE A O 1
ATOM 1672 N N . THR A 1 206 ? 3.056 0.510 0.125 1.00 94.50 206 THR A N 1
ATOM 1673 C CA . THR A 1 206 ? 4.211 0.226 -0.732 1.00 94.50 206 THR A CA 1
ATOM 1674 C C . THR A 1 206 ? 3.756 0.230 -2.182 1.00 94.50 206 THR A C 1
ATOM 1676 O O . THR A 1 206 ? 2.921 -0.583 -2.577 1.00 94.50 206 THR A O 1
ATOM 1679 N N . LEU A 1 207 ? 4.312 1.157 -2.953 1.00 92.00 207 LEU A N 1
ATOM 1680 C CA . LEU A 1 207 ? 4.091 1.299 -4.386 1.00 92.00 207 LEU A CA 1
ATOM 1681 C C . LEU A 1 207 ? 5.305 0.745 -5.121 1.00 92.00 207 LEU A C 1
ATOM 1683 O O . LEU A 1 207 ? 6.440 1.022 -4.718 1.00 92.00 207 LEU A O 1
ATOM 1687 N N . ILE A 1 208 ? 5.055 -0.012 -6.184 1.00 88.00 208 ILE A N 1
ATOM 1688 C CA . ILE A 1 208 ? 6.081 -0.456 -7.123 1.00 88.00 208 ILE A CA 1
ATOM 1689 C C . ILE A 1 208 ? 5.757 0.168 -8.470 1.00 88.00 208 ILE A C 1
ATOM 1691 O O . ILE A 1 208 ? 4.669 -0.034 -9.004 1.00 88.00 208 ILE A O 1
ATOM 1695 N N . ASP A 1 209 ? 6.723 0.887 -9.017 1.00 87.12 209 ASP A N 1
ATOM 1696 C CA . ASP A 1 209 ? 6.666 1.433 -10.363 1.00 87.12 209 ASP A CA 1
ATOM 1697 C C . ASP A 1 209 ? 7.910 0.991 -11.135 1.00 87.12 209 ASP A C 1
ATOM 1699 O O . ASP A 1 209 ? 8.933 0.607 -10.558 1.00 87.12 209 ASP A O 1
ATOM 1703 N N . ARG A 1 210 ? 7.843 1.044 -12.460 1.00 83.38 210 ARG A N 1
ATOM 1704 C CA . ARG A 1 210 ? 9.005 0.795 -13.310 1.00 83.38 210 ARG A CA 1
ATOM 1705 C C . ARG A 1 210 ? 9.803 2.066 -13.515 1.00 83.38 210 ARG A C 1
ATOM 1707 O O . ARG A 1 210 ? 9.274 3.176 -13.547 1.00 83.38 210 ARG A O 1
ATOM 1714 N N . VAL A 1 211 ? 11.110 1.898 -13.648 1.00 83.50 211 VAL A N 1
ATOM 1715 C CA . VAL A 1 211 ? 11.984 2.996 -14.042 1.00 83.50 211 VAL A CA 1
ATOM 1716 C C . VAL A 1 211 ? 11.825 3.264 -15.536 1.00 83.50 211 VAL A C 1
ATOM 1718 O O . VAL A 1 211 ? 11.888 2.333 -16.328 1.00 83.50 211 VAL A O 1
ATOM 1721 N N . ASN A 1 212 ? 11.714 4.545 -15.907 1.00 78.12 212 ASN A N 1
ATOM 1722 C CA . ASN A 1 212 ? 11.586 4.996 -17.298 1.00 78.12 212 ASN A CA 1
ATOM 1723 C C . ASN A 1 212 ? 10.446 4.272 -18.038 1.00 78.12 212 ASN A C 1
ATOM 1725 O O . ASN A 1 212 ? 10.677 3.693 -19.096 1.00 78.12 212 ASN A O 1
ATOM 1729 N N . ASP A 1 213 ? 9.255 4.270 -17.439 1.00 69.44 213 ASP A N 1
ATOM 1730 C CA . ASP A 1 213 ? 8.065 3.609 -17.972 1.00 69.44 213 ASP A CA 1
ATOM 1731 C C . ASP A 1 213 ? 7.815 4.021 -19.436 1.00 69.44 213 ASP A C 1
ATOM 1733 O O . ASP A 1 213 ? 7.548 5.188 -19.722 1.00 69.44 213 ASP A O 1
ATOM 1737 N N . ASN A 1 214 ? 7.983 3.072 -20.358 1.00 64.75 214 ASN A N 1
ATOM 1738 C CA . ASN A 1 214 ? 7.640 3.204 -21.769 1.00 64.75 214 ASN A CA 1
ATOM 1739 C C . ASN A 1 214 ? 6.561 2.151 -22.034 1.00 64.75 214 ASN A C 1
ATOM 1741 O O . ASN A 1 214 ? 6.847 0.952 -21.999 1.00 64.75 214 ASN A O 1
ATOM 1745 N N . GLU A 1 215 ? 5.337 2.604 -22.303 1.00 55.16 215 GLU A N 1
ATOM 1746 C CA . GLU A 1 215 ? 4.110 1.788 -22.350 1.00 55.16 215 GLU A CA 1
ATOM 1747 C C . GLU A 1 215 ? 4.168 0.602 -23.337 1.00 55.16 215 GLU A C 1
ATOM 1749 O O . GLU A 1 215 ? 3.414 -0.357 -23.211 1.00 55.16 215 GLU A O 1
ATOM 1754 N N . MET A 1 216 ? 5.090 0.619 -24.304 1.00 52.81 216 MET A N 1
ATOM 1755 C CA . MET A 1 216 ? 5.154 -0.367 -25.388 1.00 52.81 216 MET A CA 1
ATOM 1756 C C . MET A 1 216 ? 5.944 -1.652 -25.085 1.00 52.81 216 MET A C 1
ATOM 1758 O O . MET A 1 216 ? 5.848 -2.602 -25.858 1.00 52.81 216 MET A O 1
ATOM 1762 N N . GLU A 1 217 ? 6.752 -1.721 -24.021 1.00 56.25 217 GLU A N 1
ATOM 1763 C CA . GLU A 1 217 ? 7.779 -2.779 -23.918 1.00 56.25 217 GLU A CA 1
ATOM 1764 C C . GLU A 1 217 ? 7.458 -3.940 -22.962 1.00 56.25 217 GLU A C 1
ATOM 1766 O O . GLU A 1 217 ? 8.289 -4.846 -22.807 1.00 56.25 217 GLU A O 1
ATOM 1771 N N . ASN A 1 218 ? 6.297 -3.974 -22.288 1.00 52.84 218 ASN A N 1
ATOM 1772 C CA . ASN A 1 218 ? 6.037 -5.082 -21.363 1.00 52.84 218 ASN A CA 1
ATOM 1773 C C . ASN A 1 218 ? 4.581 -5.284 -20.923 1.00 52.84 218 ASN A C 1
ATOM 1775 O O . ASN A 1 218 ? 4.075 -4.586 -20.054 1.00 52.84 218 ASN A O 1
ATOM 1779 N N . ILE A 1 219 ? 3.968 -6.348 -21.434 1.00 57.88 219 ILE A N 1
ATOM 1780 C CA . ILE A 1 219 ? 2.595 -6.756 -21.101 1.00 57.88 219 ILE A CA 1
ATOM 1781 C C . ILE A 1 219 ? 2.530 -7.493 -19.740 1.00 57.88 219 ILE A C 1
ATOM 1783 O O . ILE A 1 219 ? 1.454 -7.723 -19.206 1.00 57.88 219 ILE A O 1
ATOM 1787 N N . GLN A 1 220 ? 3.669 -7.885 -19.148 1.00 66.25 220 GLN A N 1
ATOM 1788 C CA . GLN A 1 220 ? 3.686 -8.788 -17.984 1.00 66.25 220 GLN A CA 1
ATOM 1789 C C . GLN A 1 220 ? 3.750 -8.090 -16.620 1.00 66.25 220 GLN A C 1
ATOM 1791 O O . GLN A 1 220 ? 3.563 -8.750 -15.599 1.00 66.25 220 GLN A O 1
ATOM 1796 N N . PHE A 1 221 ? 4.055 -6.791 -16.555 1.00 76.06 221 PHE A N 1
ATOM 1797 C CA . PHE A 1 221 ? 4.055 -6.090 -15.271 1.00 76.06 221 PHE A CA 1
ATOM 1798 C C . PHE A 1 221 ? 2.697 -5.501 -14.981 1.00 76.06 221 PHE A C 1
ATOM 1800 O O . PHE A 1 221 ? 2.249 -4.607 -15.684 1.00 76.06 221 PHE A O 1
ATOM 1807 N N . GLN A 1 222 ? 2.115 -5.971 -13.891 1.00 82.56 222 GLN A N 1
ATOM 1808 C CA . GLN A 1 222 ? 0.872 -5.444 -13.368 1.00 82.56 222 GLN A CA 1
ATOM 1809 C C . GLN A 1 222 ? 1.181 -4.421 -12.286 1.00 82.56 222 GLN A C 1
ATOM 1811 O O . GLN A 1 222 ? 1.918 -4.698 -11.325 1.00 82.56 222 GLN A O 1
ATOM 1816 N N . LYS A 1 223 ? 0.619 -3.224 -12.437 1.00 87.31 223 LYS A N 1
ATOM 1817 C CA . LYS A 1 223 ? 0.828 -2.148 -11.472 1.00 87.31 223 LYS A CA 1
ATOM 1818 C C . LYS A 1 223 ? 0.034 -2.466 -10.208 1.00 87.31 223 LYS A C 1
ATOM 1820 O O . LYS A 1 223 ? -1.185 -2.394 -10.189 1.00 87.31 223 LYS A O 1
ATOM 1825 N N . ARG A 1 224 ? 0.726 -2.811 -9.122 1.00 91.00 224 ARG A N 1
ATOM 1826 C CA . ARG A 1 224 ? 0.102 -3.229 -7.854 1.00 91.00 224 ARG A CA 1
ATOM 1827 C C . ARG A 1 224 ? 0.535 -2.335 -6.689 1.00 91.00 224 ARG A C 1
ATOM 1829 O O . ARG A 1 224 ? 1.639 -1.783 -6.668 1.00 91.00 224 ARG A O 1
ATOM 1836 N N . MET A 1 225 ? -0.337 -2.200 -5.696 1.00 93.12 225 MET A N 1
ATOM 1837 C CA . MET A 1 225 ? -0.093 -1.527 -4.420 1.00 93.12 225 MET A CA 1
ATOM 1838 C C . MET A 1 225 ? -0.264 -2.517 -3.278 1.00 93.12 225 MET A C 1
ATOM 1840 O O . MET A 1 225 ? -1.253 -3.239 -3.206 1.00 93.12 225 MET A O 1
ATOM 1844 N N . PHE A 1 226 ? 0.670 -2.496 -2.335 1.00 95.62 226 PHE A N 1
ATOM 1845 C CA . PHE A 1 226 ? 0.539 -3.234 -1.086 1.00 95.62 226 PHE A CA 1
ATOM 1846 C C . PHE A 1 226 ? 0.180 -2.283 0.049 1.00 95.62 226 PHE A C 1
ATOM 1848 O O . PHE A 1 226 ? 0.900 -1.308 0.293 1.00 95.62 226 PHE A O 1
ATOM 1855 N N . VAL A 1 227 ? -0.905 -2.575 0.762 1.00 96.69 227 VAL A N 1
ATOM 1856 C CA . VAL A 1 227 ? -1.397 -1.754 1.875 1.00 96.69 227 VAL A CA 1
ATOM 1857 C C . VAL A 1 227 ? -1.385 -2.578 3.148 1.00 96.69 227 VAL A C 1
ATOM 1859 O O . VAL A 1 227 ? -2.059 -3.597 3.237 1.00 96.69 227 VAL A O 1
ATOM 1862 N N . GLN A 1 228 ? -0.639 -2.125 4.149 1.00 97.19 228 GLN A N 1
ATOM 1863 C CA . GLN A 1 228 ? -0.564 -2.772 5.451 1.00 97.19 228 GLN A CA 1
ATOM 1864 C C . GLN A 1 228 ? -1.147 -1.875 6.538 1.00 97.19 228 GLN A C 1
ATOM 1866 O O . GLN A 1 228 ? -0.645 -0.773 6.754 1.00 97.19 228 GLN A O 1
ATOM 1871 N N . TYR A 1 229 ? -2.127 -2.383 7.275 1.00 97.50 229 TYR A N 1
ATOM 1872 C CA . TYR A 1 229 ? -2.618 -1.805 8.520 1.00 97.50 229 TYR A CA 1
ATOM 1873 C C . TYR A 1 229 ? -2.008 -2.526 9.721 1.00 97.50 229 TYR A C 1
ATOM 1875 O O . TYR A 1 229 ? -1.942 -3.756 9.747 1.00 97.50 229 TYR A O 1
ATOM 1883 N N . ILE A 1 230 ? -1.547 -1.762 10.714 1.00 96.81 230 ILE A N 1
ATOM 1884 C CA . ILE A 1 230 ? -0.916 -2.293 11.926 1.00 96.81 230 ILE A CA 1
ATOM 1885 C C . ILE A 1 230 ? -1.362 -1.493 13.145 1.00 96.81 230 ILE A C 1
ATOM 1887 O O . ILE A 1 230 ? -1.141 -0.287 13.222 1.00 96.81 230 ILE A O 1
ATOM 1891 N N . TRP A 1 231 ? -1.890 -2.198 14.132 1.00 97.00 231 TRP A N 1
ATOM 1892 C CA . TRP A 1 231 ? -2.054 -1.781 15.515 1.00 97.00 231 TRP A CA 1
ATOM 1893 C C . TRP A 1 231 ? -0.853 -2.275 16.326 1.00 97.00 231 TRP A C 1
ATOM 1895 O O . TRP A 1 231 ? -0.617 -3.484 16.416 1.00 97.00 231 TRP A O 1
ATOM 1905 N N . ARG A 1 232 ? -0.069 -1.352 16.892 1.00 94.31 232 ARG A N 1
ATOM 1906 C CA . ARG A 1 232 ? 1.095 -1.670 17.738 1.00 94.31 232 ARG A CA 1
ATOM 1907 C C . ARG A 1 232 ? 0.763 -1.489 19.209 1.00 94.31 232 ARG A C 1
ATOM 1909 O O . ARG A 1 232 ? 0.443 -0.375 19.606 1.00 94.31 232 ARG A O 1
ATOM 1916 N N . ASP A 1 233 ? 0.838 -2.565 19.990 1.00 88.69 233 ASP A N 1
ATOM 1917 C CA . ASP A 1 233 ? 0.671 -2.545 21.453 1.00 88.69 233 ASP A CA 1
ATOM 1918 C C . ASP A 1 233 ? -0.535 -1.696 21.913 1.00 88.69 233 ASP A C 1
ATOM 1920 O O . ASP A 1 233 ? -0.460 -0.929 22.867 1.00 88.69 233 ASP A O 1
ATOM 1924 N N . THR A 1 234 ? -1.639 -1.777 21.161 1.00 92.69 234 THR A N 1
ATOM 1925 C CA . THR A 1 234 ? -2.788 -0.869 21.284 1.00 92.69 234 THR A CA 1
ATOM 1926 C C . THR A 1 234 ? -3.896 -1.500 22.118 1.00 92.69 234 THR A C 1
ATOM 1928 O O . THR A 1 234 ? -4.260 -2.658 21.890 1.00 92.69 234 THR A O 1
ATOM 1931 N N . LYS A 1 235 ? -4.469 -0.732 23.049 1.00 94.94 235 LYS A N 1
ATOM 1932 C CA . LYS A 1 235 ? -5.602 -1.185 23.873 1.00 94.94 235 LYS A CA 1
ATOM 1933 C C . LYS A 1 235 ? -6.907 -1.160 23.077 1.00 94.94 235 LYS A C 1
ATOM 1935 O O . LYS A 1 235 ? -7.059 -0.380 22.140 1.00 94.94 235 LYS A O 1
ATOM 1940 N N . GLN A 1 236 ? -7.885 -1.962 23.496 1.00 95.25 236 GLN A N 1
ATOM 1941 C CA . GLN A 1 236 ? -9.196 -1.987 22.841 1.00 95.25 236 GLN A CA 1
ATOM 1942 C C . GLN A 1 236 ? -9.875 -0.606 22.856 1.00 95.25 236 GLN A C 1
ATOM 1944 O O . GLN A 1 236 ? -10.334 -0.149 21.816 1.00 95.25 236 GLN A O 1
ATOM 1949 N N . SER A 1 237 ? -9.792 0.128 23.971 1.00 95.94 237 SER A N 1
ATOM 1950 C CA . SER A 1 237 ? -10.346 1.486 24.085 1.00 95.94 237 SER A CA 1
ATOM 1951 C C . SER A 1 237 ? -9.769 2.488 23.077 1.00 95.94 237 SER A C 1
ATOM 1953 O O . SER A 1 237 ? -10.458 3.415 22.654 1.00 95.94 237 SER A O 1
ATOM 1955 N N . GLU A 1 238 ? -8.515 2.316 22.652 1.00 96.31 238 GLU A N 1
ATOM 1956 C CA . GLU A 1 238 ? -7.915 3.153 21.610 1.00 96.31 238 GLU A CA 1
ATOM 1957 C C . GLU A 1 238 ? -8.440 2.783 20.221 1.00 96.31 238 GLU A C 1
ATOM 1959 O O . GLU A 1 238 ? -8.715 3.678 19.420 1.00 96.31 238 GLU A O 1
ATOM 1964 N N . LYS A 1 239 ? -8.638 1.486 19.944 1.00 96.94 239 LYS A N 1
ATOM 1965 C CA . LYS A 1 239 ? -9.295 1.029 18.710 1.00 96.94 239 LYS A CA 1
ATOM 1966 C C . LYS A 1 239 ? -10.723 1.562 18.619 1.00 96.94 239 LYS A C 1
ATOM 1968 O O . LYS A 1 239 ? -11.130 2.041 17.561 1.00 96.94 239 LYS A O 1
ATOM 1973 N N . ASP A 1 240 ? -11.455 1.521 19.727 1.00 96.56 240 ASP A N 1
ATOM 1974 C CA . ASP A 1 240 ? -12.829 2.017 19.803 1.00 96.56 240 ASP A CA 1
ATOM 1975 C C . ASP A 1 240 ? -12.878 3.537 19.602 1.00 96.56 240 ASP A C 1
ATOM 1977 O O . ASP A 1 240 ? -13.723 4.024 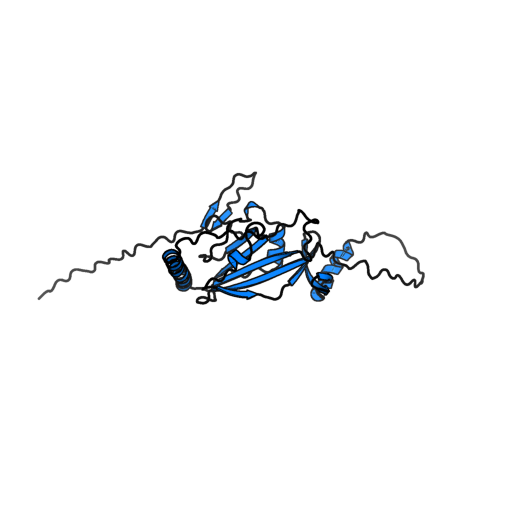18.850 1.00 96.56 240 ASP A O 1
ATOM 1981 N N . ARG A 1 241 ? -11.917 4.289 20.164 1.00 96.81 241 ARG A N 1
ATOM 1982 C CA . ARG A 1 241 ? -11.773 5.734 19.908 1.00 96.81 241 ARG A CA 1
ATOM 1983 C C . ARG A 1 241 ? -11.561 6.037 18.424 1.00 96.81 241 ARG A C 1
ATOM 1985 O O . ARG A 1 241 ? -12.234 6.916 17.897 1.00 96.81 241 ARG A O 1
ATOM 1992 N N . VAL A 1 242 ? -10.662 5.320 17.748 1.00 96.75 242 VAL A N 1
ATOM 1993 C CA . VAL A 1 242 ? -10.411 5.505 16.304 1.00 96.75 242 VAL A CA 1
ATOM 1994 C C . VAL A 1 242 ? -11.678 5.238 15.488 1.00 96.75 242 VAL A C 1
ATOM 1996 O O . VAL A 1 242 ? -12.043 6.053 14.641 1.00 96.75 242 VAL A O 1
ATOM 1999 N N . LYS A 1 243 ? -12.383 4.133 15.770 1.00 95.12 243 LYS A N 1
ATOM 2000 C CA . LYS A 1 243 ? -13.662 3.813 15.114 1.00 95.12 243 LYS A CA 1
ATOM 2001 C C . LYS A 1 243 ? -14.705 4.904 15.358 1.00 95.12 243 LYS A C 1
ATOM 2003 O O . LYS A 1 243 ? -15.383 5.322 14.423 1.00 95.12 243 LYS A O 1
ATOM 2008 N N . TYR A 1 244 ? -14.813 5.389 16.594 1.00 95.81 244 TYR A N 1
ATOM 2009 C CA . TYR A 1 244 ? -15.735 6.462 16.955 1.00 95.81 244 TYR A CA 1
ATOM 2010 C C . TYR A 1 244 ? -15.421 7.768 16.219 1.00 95.81 244 TYR A C 1
ATOM 2012 O O . TYR A 1 244 ? -16.328 8.372 15.654 1.00 95.81 244 TYR A O 1
ATOM 2020 N N . GLU A 1 245 ? -14.156 8.196 16.187 1.00 95.19 245 GLU A N 1
ATOM 2021 C CA . GLU A 1 245 ? -13.725 9.401 15.466 1.00 95.19 245 GLU A CA 1
ATOM 2022 C C . GLU A 1 245 ? -14.072 9.317 13.977 1.00 95.19 245 GLU A C 1
ATOM 2024 O O . GLU A 1 245 ? -14.717 10.227 13.454 1.00 95.19 245 GLU A O 1
ATOM 2029 N N . PHE A 1 246 ? -13.729 8.195 13.337 1.00 93.62 246 PHE A N 1
ATOM 2030 C CA . PHE A 1 246 ? -14.036 7.950 11.931 1.00 93.62 246 PHE A CA 1
ATOM 2031 C C . PHE A 1 246 ? -15.543 7.989 11.655 1.00 93.62 246 PHE A C 1
ATOM 2033 O O . PHE A 1 246 ? -15.995 8.715 10.770 1.00 93.62 246 PHE A O 1
ATOM 2040 N N . ASN A 1 247 ? -16.341 7.264 12.445 1.00 92.88 247 ASN A N 1
ATOM 2041 C CA . ASN A 1 247 ? -17.793 7.205 12.268 1.00 92.88 247 ASN A CA 1
ATOM 2042 C C . ASN A 1 247 ? -18.457 8.564 12.517 1.00 92.88 247 ASN A C 1
ATOM 2044 O O . ASN A 1 247 ? -19.337 8.975 11.758 1.00 92.88 247 ASN A O 1
ATOM 2048 N N . ARG A 1 248 ? -18.021 9.288 13.557 1.00 92.94 248 ARG A N 1
ATOM 2049 C CA . ARG A 1 248 ? -18.507 10.634 13.889 1.00 92.94 248 ARG A CA 1
ATOM 2050 C C . ARG A 1 248 ? -18.305 11.590 12.719 1.00 92.94 248 ARG A C 1
ATOM 2052 O O . ARG A 1 248 ? -19.209 12.365 12.408 1.00 92.94 248 ARG A O 1
ATOM 2059 N N . ASP A 1 249 ? -17.133 11.561 12.095 1.00 89.31 249 ASP A N 1
ATOM 2060 C CA . ASP A 1 249 ? -16.788 12.522 11.051 1.00 89.31 249 ASP A CA 1
ATOM 2061 C C . ASP A 1 249 ? -17.314 12.088 9.668 1.00 89.31 249 ASP A C 1
ATOM 2063 O O . ASP A 1 249 ? -17.776 12.944 8.910 1.00 89.31 249 ASP A O 1
ATOM 2067 N N . CYS A 1 250 ? -17.448 10.781 9.400 1.00 86.19 250 CYS A N 1
ATOM 2068 C CA . CYS A 1 250 ? -18.237 10.271 8.269 1.00 86.19 250 CYS A CA 1
ATOM 2069 C C . CYS A 1 250 ? -19.703 10.720 8.352 1.00 86.19 250 CYS A C 1
ATOM 2071 O O . CYS A 1 250 ? -20.254 11.236 7.379 1.00 86.19 250 CYS A O 1
ATOM 2073 N N . ALA A 1 251 ? -20.332 10.600 9.527 1.00 82.81 251 ALA A N 1
ATOM 2074 C CA . ALA A 1 251 ? -21.715 11.031 9.732 1.00 82.81 251 ALA A CA 1
ATOM 2075 C C . ALA A 1 251 ? -21.899 12.544 9.520 1.00 82.81 251 ALA A C 1
ATOM 2077 O O . ALA A 1 251 ? -22.941 12.975 9.025 1.00 82.81 251 ALA A O 1
ATOM 2078 N N . LYS A 1 252 ? -20.894 13.363 9.856 1.00 78.19 252 LYS A N 1
ATOM 2079 C CA . LYS A 1 252 ? -20.906 14.802 9.549 1.00 78.19 252 LYS A CA 1
ATOM 2080 C C . LYS A 1 252 ? -20.753 15.061 8.053 1.00 78.19 252 LYS A C 1
ATOM 2082 O O . LYS A 1 252 ? -21.509 15.865 7.519 1.00 78.19 252 LYS A O 1
ATOM 2087 N N . GLY A 1 253 ? -19.840 14.366 7.372 1.00 64.88 253 GLY A N 1
ATOM 2088 C CA . GLY A 1 253 ? -19.656 14.484 5.921 1.00 64.88 253 GLY A CA 1
ATOM 2089 C C . GLY A 1 253 ? -20.934 14.178 5.131 1.00 64.88 253 GLY A C 1
ATOM 2090 O O . GLY A 1 253 ? -21.275 14.909 4.206 1.00 64.88 253 GLY A O 1
ATOM 2091 N N . VAL A 1 254 ? -21.703 13.173 5.563 1.00 59.34 254 VAL A N 1
ATOM 2092 C CA . VAL A 1 254 ? -23.006 12.827 4.963 1.00 59.34 254 VAL A CA 1
ATOM 2093 C C . VAL A 1 254 ? -24.067 13.909 5.210 1.00 59.34 254 VAL A C 1
ATOM 2095 O O . VAL A 1 254 ? -24.880 14.177 4.331 1.00 59.34 254 VAL A O 1
ATOM 2098 N N . ARG A 1 255 ? -24.051 14.591 6.365 1.00 48.28 255 ARG A N 1
ATOM 2099 C CA . ARG A 1 255 ? -25.014 15.668 6.679 1.00 48.28 255 ARG A CA 1
ATOM 2100 C C . ARG A 1 255 ? -24.786 16.959 5.882 1.00 48.28 255 ARG A C 1
ATOM 2102 O O . ARG A 1 255 ? -25.725 17.734 5.739 1.00 48.28 255 ARG A O 1
ATOM 2109 N N . PHE A 1 256 ? -23.580 17.188 5.360 1.00 46.91 256 PHE A N 1
ATOM 2110 C CA . PHE A 1 256 ? -23.236 18.393 4.587 1.00 46.91 256 PHE A CA 1
ATOM 2111 C C . PHE A 1 256 ? -23.044 18.141 3.080 1.00 46.91 256 PHE A C 1
ATOM 2113 O O . PHE A 1 256 ? -22.807 19.087 2.328 1.00 46.91 256 PHE A O 1
ATOM 2120 N N . GLY A 1 257 ? -23.155 16.891 2.621 1.00 38.12 257 GLY A N 1
ATOM 2121 C CA . GLY A 1 257 ? -22.955 16.498 1.226 1.00 38.12 257 GLY A CA 1
ATOM 2122 C C . GLY A 1 257 ? -24.257 16.221 0.474 1.00 38.12 257 GLY A C 1
ATOM 2123 O O . GLY A 1 257 ? -24.592 15.066 0.235 1.00 38.12 257 GLY A O 1
ATOM 2124 N N . THR A 1 258 ? -24.972 17.258 0.032 1.00 30.83 258 THR A N 1
ATOM 2125 C CA . THR A 1 258 ? -25.847 17.141 -1.150 1.00 30.83 258 THR A CA 1
ATOM 2126 C C . THR A 1 258 ? -24.992 17.181 -2.428 1.00 30.83 258 THR A C 1
ATOM 2128 O O . THR A 1 258 ? -23.967 17.870 -2.466 1.00 30.83 258 THR A O 1
ATOM 2131 N N . PRO A 1 259 ? -25.358 16.438 -3.490 1.00 38.31 259 PRO A N 1
ATOM 2132 C CA . PRO A 1 259 ? -24.456 16.144 -4.597 1.00 38.31 259 PRO A CA 1
ATOM 2133 C C . PRO A 1 259 ? -24.269 17.376 -5.485 1.00 38.31 259 PRO A C 1
ATOM 2135 O O . PRO A 1 259 ? -25.164 17.767 -6.238 1.00 38.31 259 PRO A O 1
ATOM 2138 N N . LYS A 1 260 ? -23.077 17.978 -5.457 1.00 34.56 260 LYS A N 1
ATOM 2139 C CA . LYS A 1 260 ? -22.677 18.903 -6.520 1.00 34.56 260 LYS A CA 1
ATOM 2140 C C . LYS A 1 260 ? -22.392 18.078 -7.771 1.00 34.56 260 LYS A C 1
ATOM 2142 O O . LYS A 1 260 ? -21.420 17.331 -7.822 1.00 34.56 260 LYS A O 1
ATOM 2147 N N . LYS A 1 261 ? -23.290 18.208 -8.756 1.00 32.81 261 LYS A N 1
ATOM 2148 C CA . LYS A 1 261 ? -23.132 17.762 -10.146 1.00 32.81 261 LYS A CA 1
ATOM 2149 C C . LYS A 1 261 ? -21.671 17.887 -10.578 1.00 32.81 261 LYS A C 1
ATOM 2151 O O . LYS A 1 261 ? -21.117 18.984 -10.581 1.00 32.81 261 LYS A O 1
ATOM 2156 N N . LEU A 1 262 ? -21.095 16.755 -10.965 1.00 32.66 262 LEU A N 1
ATOM 2157 C CA . LEU A 1 262 ? -19.801 16.641 -11.617 1.00 32.66 262 LEU A CA 1
ATOM 2158 C C . LEU A 1 262 ? -19.820 17.523 -12.881 1.00 32.66 262 LEU A C 1
ATOM 2160 O O . LEU A 1 262 ? -20.422 17.158 -13.893 1.00 32.66 262 LEU A O 1
ATOM 2164 N N . MET A 1 263 ? -19.229 18.717 -12.812 1.00 29.77 263 MET A N 1
ATOM 2165 C CA . MET A 1 263 ? -18.953 19.511 -14.005 1.00 29.77 263 MET A CA 1
ATOM 2166 C C . MET A 1 263 ? -17.904 18.755 -14.819 1.00 29.77 263 MET A C 1
ATOM 2168 O O . MET A 1 263 ? -16.766 18.586 -14.388 1.00 29.77 263 MET A O 1
ATOM 2172 N N . LYS A 1 264 ? -18.320 18.265 -15.990 1.00 31.77 264 LYS A N 1
ATOM 2173 C CA . LYS A 1 264 ? -17.423 17.764 -17.028 1.00 31.77 264 LYS A CA 1
ATOM 2174 C C . LYS A 1 264 ? -16.511 18.913 -17.455 1.00 31.77 264 LYS A C 1
ATOM 2176 O O . LYS A 1 264 ? -16.989 19.873 -18.053 1.00 31.77 264 LYS A O 1
ATOM 2181 N N . PHE A 1 265 ? -15.216 18.803 -17.181 1.00 29.98 265 PHE A N 1
ATOM 2182 C CA . PHE A 1 265 ? -14.219 19.589 -17.896 1.00 29.98 265 PHE A CA 1
ATOM 2183 C C . PHE A 1 265 ? -13.996 18.929 -19.257 1.00 29.98 265 PHE A C 1
ATOM 2185 O O . PHE A 1 265 ? -13.422 17.847 -19.353 1.00 29.98 265 PHE A O 1
ATOM 2192 N N . VAL A 1 266 ? -14.521 19.568 -20.300 1.00 30.55 266 VAL A N 1
ATOM 2193 C CA . VAL A 1 266 ? -14.118 19.347 -21.689 1.00 30.55 266 VAL A CA 1
ATOM 2194 C C . VAL A 1 266 ? -12.933 20.276 -21.925 1.00 30.55 266 VAL A C 1
ATOM 2196 O O . VAL A 1 266 ? -13.077 21.486 -21.762 1.00 30.55 266 VAL A O 1
ATOM 2199 N N . PHE A 1 267 ? -11.771 19.727 -22.268 1.00 30.83 267 PHE A N 1
ATOM 2200 C CA . PHE A 1 267 ? -10.663 20.531 -22.777 1.00 30.83 267 PHE A CA 1
ATOM 2201 C C . PHE A 1 267 ? -10.796 20.652 -24.296 1.00 30.83 267 PHE A C 1
ATOM 2203 O O . PHE A 1 267 ? -11.047 19.658 -24.980 1.00 30.83 267 PHE A O 1
ATOM 2210 N N . SER A 1 268 ? -10.702 21.896 -24.768 1.00 38.09 268 SER A N 1
ATOM 2211 C CA . SER A 1 268 ? -10.516 22.283 -26.173 1.00 38.09 268 SER A CA 1
ATOM 2212 C C . SER A 1 268 ? -9.038 22.224 -26.533 1.00 38.09 268 SER A C 1
ATOM 2214 O O . SER A 1 268 ? -8.224 22.489 -25.618 1.00 38.09 268 SER A O 1
#